Protein AF-0000000084946015 (afdb_homodimer)

pLDDT: mean 95.19, std 4.12, range [75.81, 98.62]

InterPro domains:
  IPR000835 MarR-type HTH domain [PF12802] (31-84)
  IPR000835 MarR-type HTH domain [PS50995] (5-136)
  IPR000835 MarR-type HTH domain [SM00347] (25-124)
  IPR036388 Winged helix-like DNA-binding domain superfamily [G3DSA:1.10.10.10] (6-141)
  IPR036390 Winged helix DNA-binding domain superfamily [SSF46785] (9-139)

Secondary structure (DSSP, 8-state):
------HHHHHHHHHHHHHHHHHHHHHHHTT--HHHHHHHHHHHHH-TTEEHHHHHHHH---HHHHHHHHHHHHHTTSEEEEE-STTPEEEEE-HHHHHHIIIIIHHHHHHHHHHHHTS-HHHHHHHHHHHHHHHHHHHHHHHT-/------HHHHHHHHHHHHHHHHHHHHHHHTT--HHHHHHHHHHHHH-TTEEHHHHHHHH---HHHHHHHHHHHHHTTSEEEEE-STTPEEEEE-HHHHHHIIIIIHHHHHHHHHHHHTS-HHHHHHHHHHHHHHHHHHHHHHHT-

Solvent-accessible surface area (backbone atoms only — not comparable to full-atom values): 15704 Å² total; per-residue (Å²): 132,90,56,81,74,40,68,66,57,52,51,47,50,46,52,53,37,50,47,51,44,51,53,48,51,52,26,52,76,63,74,37,52,67,63,49,46,50,51,53,50,40,39,50,60,75,30,76,55,40,33,66,67,57,41,27,69,66,59,56,47,54,65,66,58,50,51,53,38,48,50,50,36,33,75,70,50,28,32,44,77,39,86,47,72,84,91,41,51,18,38,32,66,31,75,59,24,46,52,46,39,59,70,60,43,46,57,55,54,53,50,50,36,50,47,59,71,73,46,52,73,67,54,53,52,48,47,50,49,46,52,48,50,50,48,54,46,39,51,53,52,60,76,69,105,132,91,55,81,72,40,67,66,58,52,51,48,49,47,51,52,36,50,48,51,44,50,54,49,49,51,26,53,74,61,74,36,52,66,62,48,46,51,51,52,50,40,38,49,60,74,29,77,56,41,32,65,68,56,43,28,69,66,61,55,49,55,64,66,58,49,51,53,37,49,50,50,37,33,76,70,50,28,33,44,78,40,84,46,74,83,90,42,52,18,38,32,65,31,75,58,23,46,52,47,40,59,69,59,44,45,58,55,54,53,50,50,35,48,48,60,69,73,47,52,73,67,53,54,52,48,48,48,50,48,53,48,49,50,49,54,46,40,51,53,50,60,77,71,104

Nearest PDB structures (foldseek):
  3cjn-assembly1_A-2  TM=7.022E-01  e=8.824E-07  Ruegeria pomeroyi DSS-3
  3eco-assembly1_A  TM=6.683E-01  e=1.582E-06  Staphylococcus aureus subsp. aureus Mu50
  5x7z-assembly1_A-2  TM=6.362E-01  e=6.379E-07  Mycobacterium tuberculosis H37Rv
  3fm5-assembly3_B  TM=6.593E-01  e=1.483E-06  Rhodococcus jostii RHA1
  3fm5-assembly3_D  TM=6.619E-01  e=4.927E-05  Rhodococcus jostii RHA1

Radius of gyration: 20.59 Å; Cα contacts (8 Å, |Δi|>4): 324; chains: 2; bounding box: 43×49×63 Å

Sequence (290 aa):
MKFEKHPVLQEFDRLNNAIDELYHDICLMQGLSDSAYAILQAILVLGNGCTQTEIYKYTLLNKQTVNSSAKKLNQDGVIEFQAGVGRELKIYLTAKGEALVREKILPIEQVENKVFEEMTEKEHQEILRLVEKYLTSFRSKIENLMKFEKHPVLQEFDRLNNAIDELYHDICLMQGLSDSAYAILQAILVLGNGCTQTEIYKYTLLNKQTVNSSAKKLNQDGVIEFQAGVGRELKIYLTAKGEALVREKILPIEQVENKVFEEMTEKEHQEILRLVEKYLTSFRSKIENL

Organism: NCBI:txid445974

Foldseek 3Di:
DDDDDDPVVVVVVVVVVVVVVVLCVLCVVLVHGSLLLLQLVQCVVVHFFDFLVSSCVVSVDDSVSSVVSLVVCVVVQQWDWDDDPDNTITIGGDPNNVVSCVPRPVVVVVVVVVVVVPDDPVRVVVVCVVVVVVVVVVVVVVVVD/DDDDDDPVVVVVVVVVVVVVVVLCVLCVVLVHHSLLLLQLVQCVVVHFFDFLVSSCVVSVDDSVSSVVSLVVCVVVQQWDWDDDPDNTITIGGDPNNVVSCVVRPVVVVVVVVVVVVPDDPVRVVVVVVVVVVVVVVVVVVVVVD

Structure (mmCIF, N/CA/C/O backbone):
data_AF-0000000084946015-model_v1
#
loop_
_entity.id
_entity.type
_entity.pdbx_description
1 polymer 'Transcriptional regulator, MarR family'
#
loop_
_atom_site.group_PDB
_atom_site.id
_atom_site.type_symbol
_atom_site.label_atom_id
_atom_site.label_alt_id
_atom_site.label_comp_id
_atom_site.label_asym_id
_atom_site.label_entity_id
_atom_site.label_seq_id
_atom_site.pdbx_PDB_ins_code
_atom_site.Cartn_x
_atom_site.Cartn_y
_atom_site.Cartn_z
_atom_site.occupancy
_atom_site.B_iso_or_equiv
_atom_site.auth_seq_id
_atom_site.auth_comp_id
_atom_site.auth_asym_id
_atom_site.auth_atom_id
_atom_site.pdbx_PDB_model_num
ATOM 1 N N . MET A 1 1 ? 1.47 -20 -16.297 1 76.19 1 MET A N 1
ATOM 2 C CA . MET A 1 1 ? 0.708 -20.203 -15.07 1 76.19 1 MET A CA 1
ATOM 3 C C . MET A 1 1 ? -0.53 -19.312 -15.039 1 76.19 1 MET A C 1
ATOM 5 O O . MET A 1 1 ? -0.51 -18.203 -15.555 1 76.19 1 MET A O 1
ATOM 9 N N . LYS A 1 2 ? -1.644 -19.875 -14.82 1 81.06 2 LYS A N 1
ATOM 10 C CA . LYS A 1 2 ? -2.902 -19.125 -14.805 1 81.06 2 LYS A CA 1
ATOM 11 C C . LYS A 1 2 ? -3.25 -18.656 -13.391 1 81.06 2 LYS A C 1
ATOM 13 O O . LYS A 1 2 ? -3.15 -19.438 -12.438 1 81.06 2 LYS A O 1
ATOM 18 N N . PHE A 1 3 ? -3.424 -17.406 -13.148 1 92.88 3 PHE A N 1
ATOM 19 C CA . PHE A 1 3 ? -3.836 -16.844 -11.867 1 92.88 3 PHE A CA 1
ATOM 20 C C . PHE A 1 3 ? -4.852 -15.727 -12.07 1 92.88 3 PHE A C 1
ATOM 22 O O . PHE A 1 3 ? -4.672 -14.867 -12.938 1 92.88 3 PHE A O 1
ATOM 29 N N . GLU A 1 4 ? -5.973 -15.945 -11.367 1 93.12 4 GLU A N 1
ATOM 30 C CA . GLU A 1 4 ? -6.98 -14.891 -11.383 1 93.12 4 GLU A CA 1
ATOM 31 C C . GLU A 1 4 ? -7.086 -14.211 -10.016 1 93.12 4 GLU A C 1
ATOM 33 O O . GLU A 1 4 ? -7.449 -14.852 -9.031 1 93.12 4 GLU A O 1
ATOM 38 N N . LYS A 1 5 ? -6.805 -13.047 -9.945 1 95.19 5 LYS A N 1
ATOM 39 C CA . LYS A 1 5 ? -6.898 -12.273 -8.711 1 95.19 5 LYS A CA 1
ATOM 40 C C . LYS A 1 5 ? -8.352 -11.969 -8.367 1 95.19 5 LYS A C 1
ATOM 42 O O . LYS A 1 5 ? -9.156 -11.641 -9.242 1 95.19 5 LYS A O 1
ATOM 47 N N . HIS A 1 6 ? -8.656 -12.156 -7.113 1 96.81 6 HIS A N 1
ATOM 48 C CA . HIS A 1 6 ? -10 -11.797 -6.668 1 96.81 6 HIS A CA 1
ATOM 49 C C . HIS A 1 6 ? -10.352 -10.375 -7.078 1 96.81 6 HIS A C 1
ATOM 51 O O . HIS A 1 6 ? -9.594 -9.438 -6.809 1 96.81 6 HIS A O 1
ATOM 57 N N . PRO A 1 7 ? -11.484 -10.188 -7.734 1 95.81 7 PRO A N 1
ATOM 58 C CA . PRO A 1 7 ? -11.805 -8.875 -8.297 1 95.81 7 PRO A CA 1
ATOM 59 C C . PRO A 1 7 ? -11.867 -7.777 -7.238 1 95.81 7 PRO A C 1
ATOM 61 O O . PRO A 1 7 ? -11.461 -6.641 -7.496 1 95.81 7 PRO A O 1
ATOM 64 N N . VAL A 1 8 ? -12.398 -8.078 -6.082 1 97.62 8 VAL A N 1
ATOM 65 C CA . VAL A 1 8 ? -12.492 -7.094 -5.008 1 97.62 8 VAL A CA 1
ATOM 66 C C . VAL A 1 8 ? -11.094 -6.75 -4.5 1 97.62 8 VAL A C 1
ATOM 68 O O . VAL A 1 8 ? -10.789 -5.586 -4.242 1 97.62 8 VAL A O 1
ATOM 71 N N . LEU A 1 9 ? -10.266 -7.766 -4.387 1 97.12 9 LEU A N 1
ATOM 72 C CA . LEU A 1 9 ? -8.875 -7.551 -3.986 1 97.12 9 LEU A CA 1
ATOM 73 C C . LEU A 1 9 ? -8.148 -6.688 -5.008 1 97.12 9 LEU A C 1
ATOM 75 O O . LEU A 1 9 ? -7.367 -5.805 -4.633 1 97.12 9 LEU A O 1
ATOM 79 N N . GLN A 1 10 ? -8.367 -6.906 -6.273 1 94.81 10 GLN A N 1
ATOM 80 C CA . GLN A 1 10 ? -7.746 -6.125 -7.332 1 94.81 10 GLN A CA 1
ATOM 81 C C . GLN A 1 10 ? -8.109 -4.648 -7.211 1 94.81 10 GLN A C 1
ATOM 83 O O . GLN A 1 10 ? -7.242 -3.777 -7.332 1 94.81 10 GLN A O 1
ATOM 88 N N . GLU A 1 11 ? -9.391 -4.398 -6.984 1 95.31 11 GLU A N 1
ATOM 89 C CA . GLU A 1 11 ? -9.844 -3.021 -6.844 1 95.31 11 GLU A CA 1
ATOM 90 C C . GLU A 1 11 ? -9.328 -2.398 -5.547 1 95.31 11 GLU A C 1
ATOM 92 O O . GLU A 1 11 ? -8.945 -1.229 -5.527 1 95.31 11 GLU A O 1
ATOM 97 N N . PHE A 1 12 ? -9.336 -3.211 -4.5 1 97.31 12 PHE A N 1
ATOM 98 C CA . PHE A 1 12 ? -8.82 -2.748 -3.219 1 97.31 12 PHE A CA 1
ATOM 99 C C . PHE A 1 12 ? -7.352 -2.35 -3.342 1 97.31 12 PHE A C 1
ATOM 101 O O . PHE A 1 12 ? -6.941 -1.302 -2.838 1 97.31 12 PHE A O 1
ATOM 108 N N . ASP A 1 13 ? -6.566 -3.152 -4.055 1 94.19 13 ASP A N 1
ATOM 109 C CA . ASP A 1 13 ? -5.16 -2.859 -4.316 1 94.19 13 ASP A CA 1
ATOM 110 C C . ASP A 1 13 ? -5.012 -1.575 -5.129 1 94.19 13 ASP A C 1
ATOM 112 O O . ASP A 1 13 ? -4.145 -0.748 -4.836 1 94.19 13 ASP A O 1
ATOM 116 N N . ARG A 1 14 ? -5.809 -1.489 -6.16 1 91.62 14 ARG A N 1
ATOM 117 C CA . ARG A 1 14 ? -5.766 -0.296 -7 1 91.62 14 ARG A CA 1
ATOM 118 C C . ARG A 1 14 ? -6.023 0.962 -6.176 1 91.62 14 ARG A C 1
ATOM 120 O O . ARG A 1 14 ? -5.324 1.966 -6.332 1 91.62 14 ARG A O 1
ATOM 127 N N . LEU A 1 15 ? -7.027 0.949 -5.312 1 95.19 15 LEU A N 1
ATOM 128 C CA . LEU A 1 15 ? -7.375 2.088 -4.473 1 95.19 15 LEU A CA 1
ATOM 129 C C . LEU A 1 15 ? -6.242 2.418 -3.508 1 95.19 15 LEU A C 1
ATOM 131 O O . LEU A 1 15 ? -5.895 3.588 -3.328 1 95.19 15 LEU A O 1
ATOM 135 N N . ASN A 1 16 ? -5.68 1.384 -2.881 1 94.5 16 ASN A N 1
ATOM 136 C CA . ASN A 1 16 ? -4.574 1.6 -1.953 1 94.5 16 ASN A CA 1
ATOM 137 C C . ASN A 1 16 ? -3.35 2.174 -2.662 1 9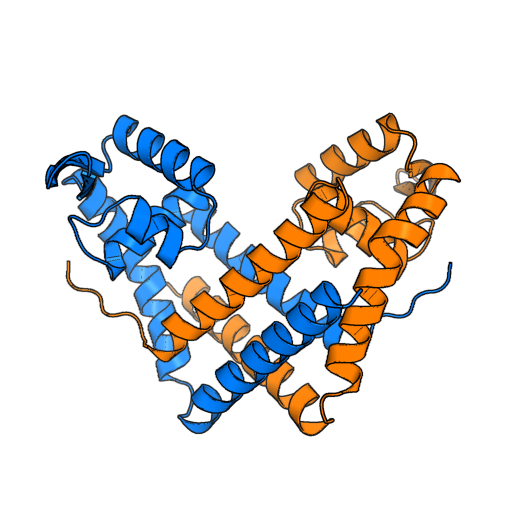4.5 16 ASN A C 1
ATOM 139 O O . ASN A 1 16 ? -2.676 3.059 -2.129 1 94.5 16 ASN A O 1
ATOM 143 N N . ASN A 1 17 ? -3.047 1.689 -3.863 1 91.5 17 ASN A N 1
ATOM 144 C CA . ASN A 1 17 ? -1.95 2.23 -4.66 1 91.5 17 ASN A CA 1
ATOM 145 C C . ASN A 1 17 ? -2.203 3.684 -5.051 1 91.5 17 ASN A C 1
ATOM 147 O O . ASN A 1 17 ? -1.278 4.496 -5.066 1 91.5 17 ASN A O 1
ATOM 151 N N . ALA A 1 18 ? -3.447 3.971 -5.371 1 92.81 18 ALA A N 1
ATOM 152 C CA . ALA A 1 18 ? -3.814 5.344 -5.711 1 92.81 18 ALA A CA 1
ATOM 153 C C . ALA A 1 18 ? -3.645 6.27 -4.512 1 92.81 18 ALA A C 1
ATOM 155 O O . ALA A 1 18 ? -3.232 7.422 -4.66 1 92.81 18 ALA A O 1
ATOM 156 N N . ILE A 1 19 ? -3.955 5.812 -3.348 1 95.12 19 ILE A N 1
ATOM 157 C CA . ILE A 1 19 ? -3.754 6.574 -2.121 1 95.12 19 ILE A CA 1
ATOM 158 C C . ILE A 1 19 ? -2.264 6.836 -1.915 1 95.12 19 ILE A C 1
ATOM 160 O O . ILE A 1 19 ? -1.861 7.965 -1.626 1 95.12 19 ILE A O 1
ATOM 164 N N . ASP A 1 20 ? -1.479 5.82 -2.117 1 92.06 20 ASP A N 1
ATOM 165 C CA . ASP A 1 20 ? -0.032 5.961 -1.988 1 92.06 20 ASP A CA 1
ATOM 166 C C . ASP A 1 20 ? 0.512 6.98 -2.984 1 92.06 20 ASP A C 1
ATOM 168 O O . ASP A 1 20 ? 1.361 7.805 -2.639 1 92.06 20 ASP A O 1
ATOM 172 N N . GLU A 1 21 ? 0.055 6.875 -4.16 1 90.81 21 GLU A N 1
ATOM 173 C CA . GLU A 1 21 ? 0.476 7.812 -5.199 1 90.81 21 GLU A CA 1
ATOM 174 C C . GLU A 1 21 ? 0.065 9.242 -4.855 1 90.81 21 GLU A C 1
ATOM 176 O O . GLU A 1 21 ? 0.817 10.188 -5.102 1 90.81 21 GLU A O 1
ATOM 181 N N . LEU A 1 22 ? -1.14 9.398 -4.355 1 94.19 22 LEU A N 1
ATOM 182 C CA . LEU A 1 22 ? -1.608 10.719 -3.943 1 94.19 22 LEU A CA 1
ATOM 183 C C . LEU A 1 22 ? -0.692 11.312 -2.879 1 94.19 22 LEU A C 1
ATOM 185 O O . LEU A 1 22 ? -0.298 12.477 -2.971 1 94.19 22 LEU A O 1
ATOM 189 N N . TYR A 1 23 ? -0.342 10.484 -1.9 1 93.94 23 TYR A N 1
ATOM 190 C CA . TYR A 1 23 ? 0.566 10.945 -0.857 1 93.94 23 TYR A CA 1
ATOM 191 C C . TYR A 1 23 ? 1.93 11.297 -1.439 1 93.94 23 TYR A C 1
ATOM 193 O O . TYR A 1 23 ? 2.531 12.305 -1.06 1 93.94 23 TYR A O 1
ATOM 201 N N . HIS A 1 24 ? 2.395 10.555 -2.324 1 93.19 24 HIS A N 1
ATOM 202 C CA . HIS A 1 24 ? 3.672 10.828 -2.977 1 93.19 24 HIS A CA 1
ATOM 203 C C . HIS A 1 24 ? 3.637 12.156 -3.723 1 93.19 24 HIS A C 1
ATOM 205 O O . HIS A 1 24 ? 4.566 12.961 -3.611 1 93.19 24 HIS A O 1
ATOM 211 N N . ASP A 1 25 ? 2.586 12.328 -4.457 1 93.75 25 ASP A N 1
ATOM 212 C CA . ASP A 1 25 ? 2.412 13.578 -5.199 1 93.75 25 ASP A CA 1
ATOM 213 C C . ASP A 1 25 ? 2.381 14.773 -4.262 1 93.75 25 ASP A C 1
ATOM 215 O O . ASP A 1 25 ? 2.949 15.828 -4.566 1 93.75 25 ASP A O 1
ATOM 219 N N . ILE A 1 26 ? 1.693 14.625 -3.168 1 95.56 26 ILE A N 1
ATOM 220 C CA . ILE A 1 26 ? 1.62 15.688 -2.168 1 95.56 26 ILE A CA 1
ATOM 221 C C . ILE A 1 26 ? 3.021 16.016 -1.656 1 95.56 26 ILE A C 1
ATOM 223 O O . ILE A 1 26 ? 3.402 17.188 -1.57 1 95.56 26 ILE A O 1
ATOM 227 N N . CYS A 1 27 ? 3.791 14.984 -1.358 1 96.19 27 CYS A N 1
ATOM 228 C CA . CYS A 1 27 ? 5.156 15.172 -0.879 1 96.19 27 CYS A CA 1
ATOM 229 C C . CYS A 1 27 ? 5.996 15.914 -1.914 1 96.19 27 CYS A C 1
ATOM 231 O O . CYS A 1 27 ? 6.695 16.875 -1.583 1 96.19 27 CYS A O 1
ATOM 233 N N . LEU A 1 28 ? 5.871 15.523 -3.148 1 93.31 28 LEU A N 1
ATOM 234 C CA . LEU A 1 28 ? 6.621 16.141 -4.234 1 93.31 28 LEU A CA 1
ATOM 235 C C . LEU A 1 28 ? 6.238 17.609 -4.391 1 93.31 28 LEU A C 1
ATOM 237 O O . LEU A 1 28 ? 7.109 18.469 -4.555 1 93.31 28 LEU A O 1
ATOM 241 N N . MET A 1 29 ? 4.996 17.844 -4.352 1 92.81 29 MET A N 1
ATOM 242 C CA . MET A 1 29 ? 4.496 19.219 -4.48 1 92.81 29 MET A CA 1
ATOM 243 C C . MET A 1 29 ? 5.031 20.094 -3.355 1 92.81 29 MET A C 1
ATOM 245 O O . MET A 1 29 ? 5.207 21.297 -3.537 1 92.81 29 MET A O 1
ATOM 249 N N . GLN A 1 30 ? 5.285 19.469 -2.23 1 93.44 30 GLN A N 1
ATOM 250 C CA . GLN A 1 30 ? 5.77 20.203 -1.072 1 93.44 30 GLN A CA 1
ATOM 251 C C . GLN A 1 30 ? 7.293 20.266 -1.056 1 93.44 30 GLN A C 1
ATOM 253 O O . GLN A 1 30 ? 7.887 20.875 -0.164 1 93.44 30 GLN A O 1
ATOM 258 N N . GLY A 1 31 ? 7.949 19.562 -1.991 1 94.5 31 GLY A N 1
ATOM 259 C CA . GLY A 1 31 ? 9.406 19.562 -2.055 1 94.5 31 GLY A CA 1
ATOM 260 C C . GLY A 1 31 ? 10.047 18.672 -1 1 94.5 31 GLY A C 1
ATOM 261 O O . GLY A 1 31 ? 11.148 18.953 -0.534 1 94.5 31 GLY A O 1
ATOM 262 N N . LEU A 1 32 ? 9.336 17.688 -0.522 1 96.62 32 LEU A N 1
ATOM 263 C CA . LEU A 1 32 ? 9.805 16.781 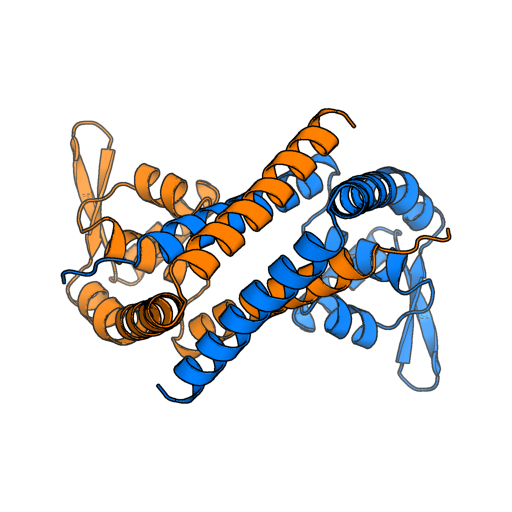0.523 1 96.62 32 LEU A CA 1
ATOM 264 C C . LEU A 1 32 ? 9.852 15.344 0.016 1 96.62 32 LEU A C 1
ATOM 266 O O . LEU A 1 32 ? 9.008 14.938 -0.788 1 96.62 32 LEU A O 1
ATOM 270 N N . SER A 1 33 ? 10.828 14.617 0.449 1 95.5 33 SER A N 1
ATOM 271 C CA . SER A 1 33 ? 10.758 13.172 0.265 1 95.5 33 SER A CA 1
ATOM 272 C C . SER A 1 33 ? 9.648 12.555 1.113 1 95.5 33 SER A C 1
ATOM 274 O O . SER A 1 33 ? 9.195 13.156 2.086 1 95.5 33 SER A O 1
ATOM 276 N N . ASP A 1 34 ? 9.273 11.32 0.792 1 94.31 34 ASP A N 1
ATOM 277 C CA . ASP A 1 34 ? 8.242 10.617 1.55 1 94.31 34 ASP A CA 1
ATOM 278 C C . ASP A 1 34 ? 8.656 10.438 3.008 1 94.31 34 ASP A C 1
ATOM 280 O O . ASP A 1 34 ? 7.844 10.609 3.918 1 94.31 34 ASP A O 1
ATOM 284 N N . SER A 1 35 ? 9.945 10.094 3.24 1 95.44 35 SER A N 1
ATOM 285 C CA . SER A 1 35 ? 10.43 9.859 4.594 1 95.44 35 SER A CA 1
ATOM 286 C C . SER A 1 35 ? 10.484 11.156 5.398 1 95.44 35 SER A C 1
ATOM 288 O O . SER A 1 35 ? 10.148 11.172 6.582 1 95.44 35 SER A O 1
ATOM 290 N N . ALA A 1 36 ? 10.945 12.219 4.734 1 97.06 36 ALA A N 1
ATOM 291 C CA . ALA A 1 36 ? 10.969 13.516 5.414 1 97.06 36 ALA A CA 1
ATOM 292 C C . ALA A 1 36 ? 9.562 13.945 5.824 1 97.06 36 ALA A C 1
ATOM 294 O O . ALA A 1 36 ? 9.352 14.414 6.949 1 97.06 36 ALA A O 1
ATOM 295 N N . TYR A 1 37 ? 8.633 13.805 4.922 1 97.31 37 TYR A N 1
ATOM 296 C CA . TYR A 1 37 ? 7.242 14.133 5.227 1 97.31 37 TYR A CA 1
ATOM 297 C C . TYR A 1 37 ? 6.734 13.312 6.406 1 97.31 37 TYR A C 1
ATOM 299 O O . TYR A 1 37 ? 6.113 13.852 7.324 1 97.31 37 TYR A O 1
ATOM 307 N N . ALA A 1 38 ? 6.957 12.047 6.395 1 95.88 38 ALA A N 1
ATOM 308 C CA . ALA A 1 38 ? 6.488 11.141 7.445 1 95.88 38 ALA A CA 1
ATOM 309 C C . ALA A 1 38 ? 7.039 11.555 8.805 1 95.88 38 ALA A C 1
ATOM 311 O O . ALA A 1 38 ? 6.316 11.547 9.805 1 95.88 38 ALA A O 1
ATOM 312 N N . ILE A 1 39 ? 8.297 11.938 8.836 1 97.25 39 ILE A N 1
ATOM 313 C CA . ILE A 1 39 ? 8.945 12.32 10.094 1 97.25 39 ILE A CA 1
ATOM 314 C C . ILE A 1 39 ? 8.352 13.633 10.594 1 97.25 39 ILE A C 1
ATOM 316 O O . ILE A 1 39 ? 8.016 13.758 11.773 1 97.25 39 ILE A O 1
ATOM 320 N N . LEU A 1 40 ? 8.203 14.562 9.703 1 97.62 40 LEU A N 1
ATOM 321 C CA . LEU A 1 40 ? 7.664 15.859 10.094 1 97.62 40 LEU A CA 1
ATOM 322 C C . LEU A 1 40 ? 6.211 15.734 10.531 1 97.62 40 LEU A C 1
ATOM 324 O O . LEU A 1 40 ? 5.781 16.406 11.469 1 97.62 40 LEU A O 1
ATOM 328 N N . GLN A 1 41 ? 5.5 14.93 9.844 1 96.56 41 GLN A N 1
ATOM 329 C CA . GLN A 1 41 ? 4.133 14.641 10.266 1 96.56 41 GLN A CA 1
ATOM 330 C C . GLN A 1 41 ? 4.098 14.023 11.656 1 96.56 41 GLN A C 1
ATOM 332 O O . GLN A 1 41 ? 3.254 14.383 12.477 1 96.56 41 GLN A O 1
ATOM 337 N N . ALA A 1 42 ? 4.965 13.07 11.906 1 96.38 42 ALA A N 1
ATOM 338 C CA . ALA A 1 42 ? 5.047 12.43 13.211 1 96.38 42 ALA A CA 1
ATOM 339 C C . ALA A 1 42 ? 5.344 13.453 14.305 1 96.38 42 ALA A C 1
ATOM 341 O O . ALA A 1 42 ? 4.723 13.438 15.367 1 96.38 42 ALA A O 1
ATOM 342 N N . ILE A 1 43 ? 6.262 14.328 14.039 1 97.25 43 ILE A N 1
ATOM 343 C CA . ILE A 1 43 ? 6.617 15.352 15.016 1 97.25 43 ILE A CA 1
ATOM 344 C C . ILE A 1 43 ? 5.414 16.266 15.273 1 97.25 43 ILE A C 1
ATOM 346 O O . ILE A 1 43 ? 5.156 16.641 16.422 1 97.25 43 ILE A O 1
ATOM 350 N N . LEU A 1 44 ? 4.711 16.562 14.211 1 96.75 44 LEU A N 1
ATOM 351 C CA . LEU A 1 44 ? 3.518 17.391 14.336 1 96.75 44 LEU A CA 1
ATOM 352 C C . LEU A 1 44 ? 2.498 16.75 15.266 1 96.75 44 LEU A C 1
ATOM 354 O O . LEU A 1 44 ? 1.893 17.422 16.109 1 96.75 44 LEU A O 1
ATOM 358 N N . VAL A 1 45 ? 2.342 15.484 15.172 1 95.81 45 VAL A N 1
ATOM 359 C CA . VAL A 1 45 ? 1.301 14.766 15.898 1 95.81 45 VAL A CA 1
ATOM 360 C C . VAL A 1 45 ? 1.79 14.43 17.312 1 95.81 45 VAL A C 1
ATOM 362 O O . VAL A 1 45 ? 1.06 14.609 18.281 1 95.81 45 VAL A O 1
ATOM 365 N N . LEU A 1 46 ? 3.002 13.961 17.438 1 95.31 46 LEU A N 1
ATOM 366 C CA . LEU A 1 46 ? 3.553 13.5 18.703 1 95.31 46 LEU A CA 1
ATOM 367 C C . LEU A 1 46 ? 3.994 14.68 19.562 1 95.31 46 LEU A C 1
ATOM 369 O O . LEU A 1 46 ? 4.035 14.578 20.797 1 95.31 46 LEU A O 1
ATOM 373 N N . GLY A 1 47 ? 4.41 15.719 18.859 1 95.31 47 GLY A N 1
ATOM 374 C CA . GLY A 1 47 ? 4.898 16.891 19.562 1 95.31 47 GLY A CA 1
ATOM 375 C C . GLY A 1 47 ? 6.414 16.984 19.594 1 95.31 47 GLY A C 1
ATOM 376 O O . GLY A 1 47 ? 7.102 15.977 19.438 1 95.31 47 GLY A O 1
ATOM 377 N N . ASN A 1 48 ? 6.895 18.219 19.797 1 94.81 48 ASN A N 1
ATOM 378 C CA . ASN A 1 48 ? 8.32 18.422 20.016 1 94.81 48 ASN A CA 1
ATOM 379 C C . ASN A 1 48 ? 8.852 17.578 21.156 1 94.81 48 ASN A C 1
ATOM 381 O O . ASN A 1 48 ? 8.164 17.406 22.172 1 94.81 48 ASN A O 1
ATOM 385 N N . GLY A 1 49 ? 10.086 17.094 20.906 1 95.25 49 GLY A N 1
ATOM 386 C CA . GLY A 1 49 ? 10.711 16.312 21.969 1 95.25 49 GLY A CA 1
ATOM 387 C C . GLY A 1 49 ? 10.484 14.82 21.828 1 95.25 49 GLY A C 1
ATOM 388 O O . GLY A 1 49 ? 10.906 14.047 22.688 1 95.25 49 GLY A O 1
ATOM 389 N N . CYS A 1 50 ? 9.805 14.453 20.812 1 95.81 50 CYS A N 1
ATOM 390 C CA . CYS A 1 50 ? 9.656 13.016 20.578 1 95.81 50 CYS A CA 1
ATOM 391 C C . CYS A 1 50 ? 10.992 12.383 20.203 1 95.81 50 CYS A C 1
ATOM 393 O O . CYS A 1 50 ? 11.93 13.086 19.812 1 95.81 50 CYS A O 1
ATOM 395 N N . THR A 1 51 ? 11.07 11.086 20.328 1 95.75 51 THR A N 1
ATOM 396 C CA . THR A 1 51 ? 12.297 10.352 20.031 1 95.75 51 THR A CA 1
ATOM 397 C C . THR A 1 51 ? 12.203 9.641 18.688 1 95.75 51 THR A C 1
ATOM 399 O O . THR A 1 51 ? 11.109 9.492 18.141 1 95.75 51 THR A O 1
ATOM 402 N N . GLN A 1 52 ? 13.352 9.297 18.219 1 94.94 52 GLN A N 1
ATOM 403 C CA . GLN A 1 52 ? 13.359 8.516 16.984 1 94.94 52 GLN A CA 1
ATOM 404 C C . GLN A 1 52 ? 12.578 7.215 17.156 1 94.94 52 GLN A C 1
ATOM 406 O O . GLN A 1 52 ? 11.93 6.746 16.219 1 94.94 52 GLN A O 1
ATOM 411 N N . THR A 1 53 ? 12.641 6.645 18.359 1 94.5 53 THR A N 1
ATOM 412 C CA . THR A 1 53 ? 11.891 5.426 18.656 1 94.5 53 THR A CA 1
ATOM 413 C C . THR A 1 53 ? 10.391 5.668 18.531 1 94.5 53 THR A C 1
ATOM 415 O O . THR A 1 53 ? 9.672 4.871 17.938 1 94.5 53 THR A O 1
ATOM 418 N N . GLU A 1 54 ? 9.922 6.754 19.078 1 95.69 54 GLU A N 1
ATOM 419 C CA . GLU A 1 54 ? 8.508 7.105 18.984 1 95.69 54 GLU A CA 1
ATOM 420 C C . GLU A 1 54 ? 8.094 7.355 17.531 1 95.69 54 GLU A C 1
ATOM 422 O O . GLU A 1 54 ? 6.992 6.984 17.125 1 95.69 54 GLU A O 1
ATOM 427 N N . ILE A 1 55 ? 8.992 7.949 16.766 1 95.94 55 ILE A N 1
ATOM 428 C CA . ILE A 1 55 ? 8.711 8.25 15.367 1 95.94 55 ILE A CA 1
ATOM 429 C C . ILE A 1 55 ? 8.602 6.953 14.57 1 95.94 55 ILE A C 1
ATOM 431 O O . ILE A 1 55 ? 7.656 6.773 13.789 1 95.94 55 ILE A O 1
ATOM 435 N N . TYR A 1 56 ? 9.625 6.027 14.766 1 94.31 56 TYR A N 1
ATOM 436 C CA . TYR A 1 56 ? 9.562 4.777 14.016 1 94.31 56 TYR A CA 1
ATOM 437 C C . TYR A 1 56 ? 8.32 3.975 14.398 1 94.31 56 TYR A C 1
ATOM 439 O O . TYR A 1 56 ? 7.68 3.371 13.539 1 94.31 56 TYR A O 1
ATOM 447 N N . LYS A 1 57 ? 7.828 3.967 15.672 1 94.12 57 LYS A N 1
ATOM 448 C CA . LYS A 1 57 ? 6.625 3.266 16.125 1 94.12 57 LYS A CA 1
ATOM 449 C C . LYS A 1 57 ? 5.371 3.885 15.516 1 94.12 57 LYS A C 1
ATOM 451 O O . LYS A 1 57 ? 4.418 3.174 15.188 1 94.12 57 LYS A O 1
ATOM 456 N N . TYR A 1 58 ? 5.398 5.172 15.398 1 93.69 58 TYR A N 1
ATOM 457 C CA . TYR A 1 58 ? 4.246 5.891 14.859 1 93.69 58 TYR A CA 1
ATOM 458 C C . TYR A 1 58 ? 4.125 5.684 13.359 1 93.69 58 TYR A C 1
ATOM 460 O O . TYR A 1 58 ? 3.033 5.422 12.844 1 93.69 58 TYR A O 1
ATOM 468 N N . THR A 1 59 ? 5.203 5.832 12.57 1 92.38 59 THR A N 1
ATOM 469 C CA . THR A 1 59 ? 5.191 5.824 11.109 1 92.38 59 THR A CA 1
ATOM 470 C C . THR A 1 59 ? 5.23 4.395 10.578 1 92.38 59 THR A C 1
ATOM 472 O O . THR A 1 59 ? 4.883 4.145 9.422 1 92.38 59 THR A O 1
ATOM 475 N N . LEU A 1 60 ? 5.875 3.463 11.359 1 89.25 60 LEU A N 1
ATOM 476 C CA . LEU A 1 60 ? 6.121 2.07 11.008 1 89.25 60 LEU A CA 1
ATOM 477 C C . LEU A 1 60 ? 7.148 1.968 9.891 1 89.25 60 LEU A C 1
ATOM 479 O O . LEU A 1 60 ? 7.242 0.938 9.219 1 89.25 60 LEU A O 1
ATOM 483 N N . LEU A 1 61 ? 7.871 3.133 9.648 1 90.06 61 LEU A N 1
ATOM 484 C CA . LEU A 1 61 ? 9.07 3.064 8.82 1 90.06 61 LEU A CA 1
ATOM 485 C C . LEU A 1 61 ? 10.18 2.305 9.531 1 90.06 61 LEU A C 1
ATOM 487 O O . LEU A 1 61 ? 10.234 2.287 10.766 1 90.06 61 LEU A O 1
ATOM 491 N N . ASN A 1 62 ? 11.039 1.708 8.812 1 88 62 ASN A N 1
ATOM 492 C CA . ASN A 1 62 ? 12.156 1.037 9.469 1 88 62 ASN A CA 1
ATOM 493 C C . ASN A 1 62 ? 13.117 2.039 10.109 1 88 62 ASN A C 1
ATOM 495 O O . ASN A 1 62 ? 13.18 3.195 9.688 1 88 62 ASN A O 1
ATOM 499 N N . LYS A 1 63 ? 13.82 1.515 11.125 1 92.69 63 LYS A N 1
ATOM 500 C CA . LYS A 1 63 ? 14.672 2.355 11.961 1 92.69 63 LYS A CA 1
ATOM 501 C C . LYS A 1 63 ? 15.742 3.059 11.133 1 92.69 63 LYS A C 1
ATOM 503 O O . LYS A 1 63 ? 16.047 4.227 11.367 1 92.69 63 LYS A O 1
ATOM 508 N N . GLN A 1 64 ? 16.281 2.371 10.164 1 92.88 64 GLN A N 1
ATOM 509 C CA . GLN A 1 64 ? 17.344 2.941 9.336 1 92.88 64 GLN A CA 1
ATOM 510 C C . GLN A 1 64 ? 16.828 4.125 8.523 1 92.88 64 GLN A C 1
ATOM 512 O O . GLN A 1 64 ? 17.516 5.133 8.383 1 92.88 64 GLN A O 1
ATOM 517 N N . THR A 1 65 ? 15.641 3.984 7.953 1 92.12 65 THR A N 1
ATOM 518 C CA . THR A 1 65 ? 15.016 5.051 7.176 1 92.12 65 THR A CA 1
ATOM 519 C C . THR A 1 65 ? 14.742 6.27 8.047 1 92.12 65 THR A C 1
ATOM 521 O O . THR A 1 65 ? 15.031 7.402 7.652 1 92.12 65 THR A O 1
ATOM 524 N N . VAL A 1 66 ? 14.211 6.023 9.266 1 96.19 66 VAL A N 1
ATOM 525 C CA . VAL A 1 66 ? 13.93 7.113 10.188 1 96.19 66 VAL A CA 1
ATOM 526 C C . VAL A 1 66 ? 15.227 7.82 10.57 1 96.19 66 VAL A C 1
ATOM 528 O O . VAL A 1 66 ? 15.312 9.055 10.516 1 96.19 66 VAL A O 1
ATOM 531 N N . ASN A 1 67 ? 16.266 7.066 10.867 1 95.94 67 ASN A N 1
ATOM 532 C CA . ASN A 1 67 ? 17.547 7.633 11.273 1 95.94 67 ASN A CA 1
ATOM 533 C C . ASN A 1 67 ? 18.188 8.453 10.156 1 95.94 67 ASN A C 1
ATOM 535 O O . ASN A 1 67 ? 18.625 9.586 10.383 1 95.94 67 ASN A O 1
ATOM 539 N N . SER A 1 68 ? 18.188 7.879 8.992 1 97.06 68 SER A N 1
ATOM 540 C CA . SER A 1 68 ? 18.828 8.555 7.871 1 97.06 68 SER A CA 1
ATOM 541 C C . SER A 1 68 ? 18.062 9.805 7.469 1 97.06 68 SER A C 1
ATOM 543 O O . SER A 1 68 ? 18.656 10.844 7.188 1 97.06 68 SER A O 1
ATOM 545 N N . SER A 1 69 ? 16.812 9.719 7.441 1 97.31 69 SER A N 1
ATOM 546 C CA . SER A 1 69 ? 16 10.875 7.07 1 97.31 69 SER A CA 1
ATOM 547 C C . SER A 1 69 ? 16.062 11.961 8.141 1 97.31 69 SER A C 1
ATOM 549 O O . SER A 1 69 ? 16.109 13.148 7.816 1 97.31 69 SER A O 1
ATOM 551 N N . ALA A 1 70 ? 16.062 11.547 9.391 1 97.69 70 ALA A N 1
ATOM 552 C CA . ALA A 1 70 ? 16.219 12.516 10.477 1 97.69 70 ALA A CA 1
ATOM 553 C C . ALA A 1 70 ? 17.547 13.234 10.391 1 97.69 70 ALA A C 1
ATOM 555 O O . ALA A 1 70 ? 17.625 14.445 10.602 1 97.69 70 ALA A O 1
ATOM 556 N N . LYS A 1 71 ? 18.547 12.484 10.148 1 97.69 71 LYS A N 1
ATOM 557 C CA . LYS A 1 71 ? 19.875 13.078 10 1 97.69 71 LYS A CA 1
ATOM 558 C C . LYS A 1 71 ? 19.891 14.094 8.867 1 97.69 71 LYS A C 1
ATOM 560 O O . LYS A 1 71 ? 20.469 15.18 9.008 1 97.69 71 LYS A O 1
ATOM 565 N N . LYS A 1 72 ? 19.312 13.781 7.789 1 98.19 72 LYS A N 1
ATOM 566 C CA . LYS A 1 72 ? 19.234 14.695 6.656 1 98.19 72 LYS A CA 1
ATOM 567 C C . LYS A 1 72 ? 18.453 15.961 7.016 1 98.19 72 LYS A C 1
ATOM 569 O O . LYS A 1 72 ? 18.875 17.062 6.676 1 98.19 72 LYS A O 1
ATOM 574 N N . LEU A 1 73 ? 17.328 15.797 7.695 1 98.38 73 LEU A N 1
ATOM 575 C CA . LEU A 1 73 ? 16.531 16.922 8.141 1 98.38 73 LEU A CA 1
ATOM 576 C C . LEU A 1 73 ? 17.312 17.812 9.094 1 98.38 73 LEU A C 1
ATOM 578 O O . LEU A 1 73 ? 17.156 19.031 9.086 1 98.38 73 LEU A O 1
ATOM 582 N N . ASN A 1 74 ? 18.078 17.156 9.898 1 98.5 74 ASN A N 1
ATOM 583 C CA . ASN A 1 74 ? 18.953 17.891 10.797 1 98.5 74 ASN A CA 1
ATOM 584 C C . ASN A 1 74 ? 20 18.688 10.023 1 98.5 74 ASN A C 1
ATOM 586 O O . ASN A 1 74 ? 20.219 19.875 10.289 1 98.5 74 ASN A O 1
ATOM 590 N N . GLN A 1 75 ? 20.656 18.047 9.102 1 98.38 75 GLN A N 1
ATOM 591 C CA . GLN A 1 75 ? 21.656 18.688 8.258 1 98.38 75 GLN A CA 1
ATOM 592 C C . GLN A 1 75 ? 21.047 19.875 7.492 1 98.38 75 GLN A C 1
ATOM 594 O O . GLN A 1 75 ? 21.719 20.891 7.281 1 98.38 75 GLN A O 1
ATOM 599 N N . ASP A 1 76 ? 19.797 19.766 7.137 1 97.81 76 ASP A N 1
ATOM 600 C CA . ASP A 1 76 ? 19.094 20.797 6.383 1 97.81 76 ASP A CA 1
ATOM 601 C C . ASP A 1 76 ? 18.594 21.906 7.309 1 97.81 76 ASP A C 1
ATOM 603 O O . ASP A 1 76 ? 17.984 22.875 6.852 1 97.81 76 ASP A O 1
ATOM 607 N N . GLY A 1 77 ? 18.781 21.797 8.594 1 98.38 77 GLY A N 1
ATOM 608 C CA . GLY A 1 77 ? 18.422 22.812 9.57 1 98.38 77 GLY A CA 1
ATOM 609 C C . GLY A 1 77 ? 16.953 22.812 9.914 1 98.38 77 GLY A C 1
ATOM 610 O O . GLY A 1 77 ? 16.422 23.812 10.391 1 98.38 77 GLY A O 1
ATOM 611 N N . VAL A 1 78 ? 16.234 21.719 9.672 1 98.5 78 VAL A N 1
ATOM 612 C CA . VAL A 1 78 ? 14.797 21.641 9.867 1 98.5 78 VAL A CA 1
ATOM 613 C C . VAL A 1 78 ? 14.5 21.141 11.281 1 98.5 78 VAL A C 1
ATOM 615 O O . VAL A 1 78 ? 13.531 21.578 11.914 1 98.5 78 VAL A O 1
ATOM 618 N N . ILE A 1 79 ? 15.328 20.172 11.727 1 98.62 79 ILE A N 1
ATOM 619 C CA . ILE A 1 79 ? 15.164 19.688 13.086 1 98.62 79 ILE A CA 1
ATOM 620 C C . ILE A 1 79 ? 16.5 19.781 13.836 1 98.62 79 ILE A C 1
ATOM 622 O O . ILE A 1 79 ? 17.547 19.984 13.227 1 98.62 79 ILE A O 1
ATOM 626 N N . GLU A 1 80 ? 16.5 19.672 15.133 1 98.38 80 GLU A N 1
ATOM 627 C CA . GLU A 1 80 ? 17.672 19.578 15.984 1 98.38 80 GLU A CA 1
ATOM 628 C C . GLU A 1 80 ? 17.516 18.453 17.016 1 98.38 80 GLU A C 1
ATOM 630 O O . GLU A 1 80 ? 16.406 18.172 17.453 1 98.38 80 GLU A O 1
ATOM 635 N N . PHE A 1 81 ? 18.609 17.906 17.359 1 96.88 81 PHE A N 1
ATOM 636 C CA . PHE A 1 81 ? 18.656 16.875 18.391 1 96.88 81 PHE A CA 1
ATOM 637 C C . PHE A 1 81 ? 19.047 17.469 19.734 1 96.88 81 PHE A C 1
ATOM 639 O O . PHE A 1 81 ? 19.922 18.344 19.797 1 96.88 81 PHE A O 1
ATOM 646 N N . GLN A 1 82 ? 18.391 17.078 20.703 1 95.62 82 GLN A N 1
ATOM 647 C CA . GLN A 1 82 ? 18.75 17.453 22.062 1 95.62 82 GLN A CA 1
ATOM 648 C C . GLN A 1 82 ? 18.859 16.219 22.953 1 95.62 82 GLN A C 1
ATOM 650 O O . GLN A 1 82 ? 18.094 15.266 22.812 1 95.62 82 GLN A O 1
ATOM 655 N N . ALA A 1 83 ? 19.781 16.297 23.875 1 91.44 83 ALA A N 1
ATOM 656 C CA . ALA A 1 83 ? 19.938 15.188 24.812 1 91.44 83 ALA A CA 1
ATOM 657 C C . ALA A 1 83 ? 18.719 15.039 25.703 1 91.44 83 ALA A C 1
ATOM 659 O O . ALA A 1 83 ? 18.172 16.031 26.203 1 91.44 83 ALA A O 1
ATOM 660 N N . GLY A 1 84 ? 18.156 13.852 25.656 1 84.12 84 GLY A N 1
ATOM 661 C CA . GLY A 1 84 ? 17.094 13.523 26.594 1 84.12 84 GLY A CA 1
ATOM 662 C C . GLY A 1 84 ? 17.594 12.766 27.812 1 84.12 84 GLY A C 1
ATOM 663 O O . GLY A 1 84 ? 18.609 13.133 28.406 1 84.12 84 GLY A O 1
ATOM 664 N N . VAL A 1 85 ? 16.75 11.953 28.297 1 80.56 85 VAL A N 1
ATOM 665 C CA . VAL A 1 85 ? 17.141 11.133 29.438 1 80.56 85 VAL A CA 1
ATOM 666 C C . VAL A 1 85 ? 18 9.961 28.969 1 80.56 85 VAL A C 1
ATOM 668 O O . VAL A 1 85 ? 17.625 9.258 28.016 1 80.56 85 VAL A O 1
ATOM 671 N N . GLY A 1 86 ? 19.203 9.773 29.578 1 78.19 86 GLY A N 1
ATOM 672 C CA . GLY A 1 86 ? 20.094 8.688 29.172 1 78.19 86 GLY A CA 1
ATOM 673 C C . GLY A 1 86 ? 20.688 8.883 27.797 1 78.19 86 GLY A C 1
ATOM 674 O O . GLY A 1 86 ? 21.281 9.93 27.516 1 78.19 86 GLY A O 1
ATOM 675 N N . ARG A 1 87 ? 20.578 7.844 26.969 1 79.31 87 ARG A N 1
ATOM 676 C CA . ARG A 1 87 ? 21.141 7.852 25.609 1 79.31 87 ARG A CA 1
ATOM 677 C C . ARG A 1 87 ? 20.078 8.281 24.594 1 79.31 87 ARG A C 1
ATOM 679 O O . ARG A 1 87 ? 20.344 8.312 23.391 1 79.31 87 ARG A O 1
ATOM 686 N N . GLU A 1 88 ? 18.969 8.641 25.203 1 84.69 88 GLU A N 1
ATOM 687 C CA . GLU A 1 88 ? 17.875 9 24.297 1 84.69 88 GLU A CA 1
ATOM 688 C C . GLU A 1 88 ? 18.078 10.398 23.719 1 84.69 88 GLU A C 1
ATOM 690 O O . GLU A 1 88 ? 18.516 11.305 24.422 1 84.69 88 GLU A O 1
ATOM 695 N N . LEU A 1 89 ? 17.922 10.516 22.453 1 92.25 89 LEU A N 1
ATOM 696 C CA . LEU A 1 89 ? 17.938 11.812 21.797 1 92.25 89 LEU A CA 1
ATOM 697 C C . LEU A 1 89 ? 16.531 12.289 21.484 1 92.25 89 LEU A C 1
ATOM 699 O O . LEU A 1 89 ? 15.703 11.516 20.984 1 92.25 89 LEU A O 1
ATOM 703 N N . LYS A 1 90 ? 16.297 13.5 21.875 1 96.94 90 LYS A N 1
ATOM 704 C CA . LYS A 1 90 ? 15.008 14.133 21.594 1 96.94 90 LYS A CA 1
ATOM 705 C C . LYS A 1 90 ? 15.078 14.984 20.328 1 96.94 90 LYS A C 1
ATOM 707 O O . LYS A 1 90 ? 16.109 15.594 20.047 1 96.94 90 LYS A O 1
ATOM 712 N N . ILE A 1 91 ? 13.969 15 19.625 1 97.75 91 ILE A N 1
ATOM 713 C CA . ILE A 1 91 ? 13.922 15.711 18.344 1 97.75 91 ILE A CA 1
ATOM 714 C C . ILE A 1 91 ? 13.023 16.938 18.469 1 97.75 91 ILE A C 1
ATOM 716 O O . ILE A 1 91 ? 11.891 16.844 18.953 1 97.75 91 ILE A O 1
ATOM 720 N N . TYR A 1 92 ? 13.562 18.078 18.062 1 97.69 92 TYR A N 1
ATOM 721 C CA . TYR A 1 92 ? 12.82 19.344 18.094 1 97.69 92 TYR A CA 1
ATOM 722 C C . TYR A 1 92 ? 12.844 20 16.719 1 97.69 92 TYR A C 1
ATOM 724 O O . TYR A 1 92 ? 13.867 20 16.031 1 97.69 92 TYR A O 1
ATOM 732 N N . LEU A 1 93 ? 11.711 20.562 16.328 1 98.19 93 LEU A N 1
ATOM 733 C CA . LEU A 1 93 ? 11.711 21.438 15.148 1 98.19 93 LEU A CA 1
ATOM 734 C C . LEU A 1 93 ? 12.492 22.719 15.422 1 98.19 93 LEU A C 1
ATOM 736 O O . LEU A 1 93 ? 12.359 23.312 16.484 1 98.19 93 LEU A O 1
ATOM 740 N N . THR A 1 94 ? 13.297 23.125 14.492 1 98.31 94 THR A N 1
ATOM 741 C CA . THR A 1 94 ? 13.844 24.484 14.516 1 98.31 94 THR A CA 1
ATOM 742 C C . THR A 1 94 ? 12.789 25.5 14.07 1 98.31 94 THR A C 1
ATOM 744 O O . THR A 1 94 ? 11.656 25.125 13.75 1 98.31 94 THR A O 1
ATOM 747 N N . ALA A 1 95 ? 13.203 26.766 14.102 1 98.12 95 ALA A N 1
ATOM 748 C CA . ALA A 1 95 ? 12.312 27.797 13.57 1 98.12 95 ALA A CA 1
ATOM 749 C C . ALA A 1 95 ? 11.984 27.531 12.102 1 98.12 95 ALA A C 1
ATOM 751 O O . ALA A 1 95 ? 10.836 27.672 11.68 1 98.12 95 ALA A O 1
ATOM 752 N N . LYS A 1 96 ? 13.008 27.094 11.398 1 98.12 96 LYS A N 1
ATOM 753 C CA . LYS A 1 96 ? 12.844 26.734 10 1 98.12 96 LYS A CA 1
ATOM 754 C C . LYS A 1 96 ? 11.914 25.531 9.852 1 98.12 96 LYS A C 1
ATOM 756 O O . LYS A 1 96 ? 11.055 25.516 8.969 1 98.12 96 LYS A O 1
ATOM 761 N N . GLY A 1 97 ? 12.062 24.547 10.688 1 98 97 GLY A N 1
ATOM 762 C CA . GLY A 1 97 ? 11.219 23.359 10.68 1 98 97 GLY A CA 1
ATOM 763 C C . GLY A 1 97 ? 9.773 23.656 11.023 1 98 97 GLY A C 1
ATOM 764 O O . GLY A 1 97 ? 8.859 23.094 10.406 1 98 97 GLY A O 1
ATOM 765 N N . GLU A 1 98 ? 9.609 24.531 12.008 1 97.69 98 GLU A N 1
ATOM 766 C CA . GLU A 1 98 ? 8.258 24.938 12.391 1 97.69 98 GLU A CA 1
ATOM 767 C C . GLU A 1 98 ? 7.539 25.625 11.234 1 97.69 98 GLU A C 1
ATOM 769 O O . GLU A 1 98 ? 6.363 25.359 10.992 1 97.69 98 GLU A O 1
ATOM 774 N N . ALA A 1 99 ? 8.258 26.531 10.602 1 97.62 99 ALA A N 1
ATOM 775 C CA . ALA A 1 99 ? 7.691 27.219 9.453 1 97.62 99 ALA A CA 1
ATOM 776 C C . ALA A 1 99 ? 7.336 26.234 8.336 1 97.62 99 ALA A C 1
ATOM 778 O O . ALA A 1 99 ? 6.266 26.344 7.73 1 97.62 99 ALA A O 1
ATOM 779 N N . LEU A 1 100 ? 8.195 25.281 8.117 1 97.44 100 LEU A N 1
ATOM 780 C CA . LEU A 1 100 ? 7.984 24.266 7.09 1 97.44 100 LEU A CA 1
ATOM 781 C C . LEU A 1 100 ? 6.742 23.438 7.395 1 97.44 100 LEU A C 1
ATOM 783 O O . LEU A 1 100 ? 5.902 23.219 6.516 1 97.44 100 LEU A O 1
ATOM 787 N N . VAL A 1 101 ? 6.605 22.984 8.578 1 97.56 101 VAL A N 1
ATOM 788 C CA . VAL A 1 101 ? 5.484 22.141 8.992 1 97.56 101 VAL A CA 1
ATOM 789 C C . VAL A 1 101 ? 4.184 22.938 8.906 1 97.56 101 VAL A C 1
ATOM 791 O O . VAL A 1 101 ? 3.176 22.438 8.406 1 97.56 101 VAL A O 1
ATOM 794 N N . ARG A 1 102 ? 4.223 24.172 9.359 1 96.88 102 ARG A N 1
ATOM 795 C CA . ARG A 1 102 ? 3.043 25.031 9.352 1 96.88 102 ARG A CA 1
ATOM 796 C C . ARG A 1 102 ? 2.564 25.297 7.926 1 96.88 102 ARG A C 1
ATOM 798 O O . ARG A 1 102 ? 1.361 25.297 7.66 1 96.88 102 ARG A O 1
ATOM 805 N N . GLU A 1 103 ? 3.502 25.453 7.02 1 96 103 GLU A N 1
ATOM 806 C CA . GLU A 1 103 ? 3.174 25.875 5.664 1 96 103 GLU A CA 1
ATOM 807 C C . GLU A 1 103 ? 2.875 24.672 4.766 1 96 103 GLU A C 1
ATOM 809 O O . GLU A 1 103 ? 1.989 24.734 3.91 1 96 103 GLU A O 1
ATOM 814 N N . LYS A 1 104 ? 3.607 23.594 5.043 1 96 104 LYS A N 1
ATOM 815 C CA . LYS A 1 104 ? 3.6 22.547 4.023 1 96 104 LYS A CA 1
ATOM 816 C C . LYS A 1 104 ? 2.885 21.297 4.523 1 96 104 LYS A C 1
ATOM 818 O O . LYS A 1 104 ? 2.324 20.547 3.73 1 96 104 LYS A O 1
ATOM 823 N N . ILE A 1 105 ? 2.879 21.031 5.812 1 96.69 105 ILE A N 1
ATOM 824 C CA . ILE A 1 105 ? 2.371 19.766 6.332 1 96.69 105 ILE A CA 1
ATOM 825 C C . ILE A 1 105 ? 0.998 19.984 6.965 1 96.69 105 ILE A C 1
ATOM 827 O O . ILE A 1 105 ? 0.038 19.281 6.637 1 96.69 105 ILE A O 1
ATOM 831 N N . LEU A 1 106 ? 0.902 21.016 7.812 1 96.81 106 LEU A N 1
ATOM 832 C CA . LEU A 1 106 ? -0.29 21.266 8.617 1 96.81 106 LEU A CA 1
ATOM 833 C C . LEU A 1 106 ? -1.523 21.391 7.73 1 96.81 106 LEU A C 1
ATOM 835 O O . LEU A 1 106 ? -2.562 20.797 8.008 1 96.81 106 LEU A O 1
ATOM 839 N N . PRO A 1 107 ? -1.443 22.172 6.582 1 96.25 107 PRO A N 1
ATOM 840 C CA . PRO A 1 107 ? -2.641 22.312 5.75 1 96.25 107 PRO A CA 1
ATOM 841 C C . PRO A 1 107 ? -3.131 20.969 5.195 1 96.25 107 PRO A C 1
ATOM 843 O O . PRO A 1 107 ? -4.34 20.75 5.09 1 96.25 107 PRO A O 1
ATOM 846 N N . ILE A 1 108 ? -2.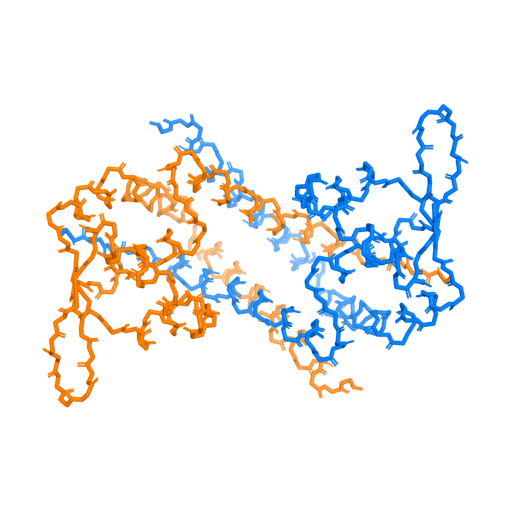219 20.094 4.832 1 96.88 108 ILE A N 1
ATOM 847 C CA . ILE A 1 108 ? -2.574 18.781 4.297 1 96.88 108 ILE A CA 1
ATOM 848 C C . ILE A 1 108 ? -3.252 17.938 5.379 1 96.88 108 ILE A C 1
ATOM 850 O O . ILE A 1 108 ? -4.281 17.312 5.133 1 96.88 108 ILE A O 1
ATOM 854 N N . GLU A 1 109 ? -2.682 17.953 6.594 1 96.44 109 GLU A N 1
ATOM 855 C CA . GLU A 1 109 ? -3.229 17.188 7.711 1 96.44 109 GLU A CA 1
ATOM 856 C C . GLU A 1 109 ? -4.621 17.672 8.086 1 96.44 109 GLU A C 1
ATOM 858 O O . GLU A 1 109 ? -5.5 16.875 8.422 1 96.44 109 GLU A O 1
ATOM 863 N N . GLN A 1 110 ? -4.809 18.969 8.047 1 96.5 110 GLN A N 1
ATOM 864 C CA . GLN A 1 110 ? -6.105 19.547 8.375 1 96.5 110 GLN A CA 1
ATOM 865 C C . GLN A 1 110 ? -7.164 19.141 7.348 1 96.5 110 GLN A C 1
ATOM 867 O O . GLN A 1 110 ? -8.297 18.828 7.711 1 96.5 110 GLN A O 1
ATOM 872 N N . VAL A 1 111 ? -6.723 19.156 6.109 1 96.19 111 VAL A N 1
ATOM 873 C CA . VAL A 1 111 ? -7.633 18.781 5.039 1 96.19 111 VAL A CA 1
ATOM 874 C C . VAL A 1 111 ? -7.988 17.297 5.168 1 96.19 111 VAL A C 1
ATOM 876 O O . VAL A 1 111 ? -9.133 16.906 4.949 1 96.19 111 VAL A O 1
ATOM 879 N N . GLU A 1 112 ? -7.016 16.5 5.465 1 97.31 112 GLU A N 1
ATOM 880 C CA . GLU A 1 112 ? -7.285 15.062 5.605 1 97.31 112 GLU A CA 1
ATOM 881 C C . GLU A 1 112 ? -8.195 14.789 6.797 1 97.31 112 GLU A C 1
ATOM 883 O O . GLU A 1 112 ? -9.055 13.906 6.738 1 97.31 112 GLU A O 1
ATOM 888 N N . ASN A 1 113 ? -8.039 15.539 7.934 1 97.62 113 ASN A N 1
ATOM 889 C CA . ASN A 1 113 ? -8.961 15.445 9.062 1 97.62 113 ASN A CA 1
ATOM 890 C C . ASN A 1 113 ? -10.406 15.688 8.625 1 97.62 113 ASN A C 1
ATOM 892 O O . ASN A 1 113 ? -11.312 14.977 9.062 1 97.62 113 ASN A O 1
ATOM 896 N N . LYS A 1 114 ? -10.586 16.672 7.746 1 97.25 114 LYS A N 1
ATOM 897 C CA . LYS A 1 114 ? -11.922 17.047 7.297 1 97.25 114 LYS A CA 1
ATOM 898 C C . LYS A 1 114 ? -12.594 15.898 6.547 1 97.25 114 LYS A C 1
ATOM 900 O O . LYS A 1 114 ? -13.82 15.734 6.609 1 97.25 114 LYS A O 1
ATOM 905 N N . VAL A 1 115 ? -11.805 15.102 5.832 1 97.62 115 VAL A N 1
ATOM 906 C CA . VAL A 1 115 ? -12.336 13.953 5.102 1 97.62 115 VAL A CA 1
ATOM 907 C C . VAL A 1 115 ? -13.078 13.023 6.062 1 97.62 115 VAL A C 1
ATOM 909 O O . VAL A 1 115 ? -14.195 12.594 5.777 1 97.62 115 VAL A O 1
ATOM 912 N N . PHE A 1 116 ? -12.516 12.719 7.207 1 97.5 116 PHE A N 1
ATOM 913 C CA . PHE A 1 116 ? -13.117 11.797 8.156 1 97.5 116 PHE A CA 1
ATOM 914 C C . PHE A 1 116 ? -14.211 12.484 8.969 1 97.5 116 PHE A C 1
ATOM 916 O O . PHE A 1 116 ? -15.172 11.844 9.391 1 97.5 116 PHE A O 1
ATOM 923 N N . GLU A 1 117 ? -14.055 13.828 9.18 1 97.25 117 GLU A N 1
ATOM 924 C CA . GLU A 1 117 ? -15.109 14.586 9.852 1 97.25 117 GLU A CA 1
ATOM 925 C C . GLU A 1 117 ? -16.406 14.539 9.062 1 97.25 117 GLU A C 1
ATOM 927 O O . GLU A 1 117 ? -17.5 14.656 9.633 1 97.25 117 GLU A O 1
ATOM 932 N N . GLU A 1 118 ? -16.297 14.32 7.723 1 97.25 118 GLU A N 1
ATOM 933 C CA . GLU A 1 118 ? -17.469 14.32 6.848 1 97.25 118 GLU A CA 1
ATOM 934 C C . GLU A 1 118 ? -18.062 12.922 6.707 1 97.25 118 GLU A C 1
ATOM 936 O O . GLU A 1 118 ? -19.094 12.734 6.074 1 97.25 118 GLU A O 1
ATOM 941 N N . MET A 1 119 ? -17.391 11.922 7.305 1 97.69 119 MET A N 1
ATOM 942 C CA . MET A 1 119 ? -17.922 10.562 7.344 1 97.69 119 MET A CA 1
ATOM 943 C C . MET A 1 119 ? -18.812 10.359 8.57 1 97.69 119 MET A C 1
ATOM 945 O O . MET A 1 119 ? -18.594 10.984 9.609 1 97.69 119 MET A O 1
ATOM 949 N N . THR A 1 120 ? -19.812 9.461 8.477 1 98.06 120 THR A N 1
ATOM 950 C CA . THR A 1 120 ? -20.672 9.125 9.609 1 98.06 120 THR A CA 1
ATOM 951 C C . THR A 1 120 ? -19.938 8.234 10.602 1 98.06 120 THR A C 1
ATOM 953 O O . THR A 1 120 ? -18.922 7.609 10.258 1 98.06 120 THR A O 1
ATOM 956 N N . GLU A 1 121 ? -20.453 8.156 11.82 1 97.62 121 GLU A N 1
ATOM 957 C CA . GLU A 1 121 ? -19.875 7.27 12.828 1 97.62 121 GLU A CA 1
ATOM 958 C C . GLU A 1 121 ? -19.906 5.812 12.375 1 97.62 121 GLU A C 1
ATOM 960 O O . GLU A 1 121 ? -18.969 5.055 12.633 1 97.62 121 GLU A O 1
ATOM 965 N N . LYS A 1 122 ? -20.984 5.477 11.672 1 98.06 122 LYS A N 1
ATOM 966 C CA . LYS A 1 122 ? -21.094 4.125 11.141 1 98.06 122 LYS A CA 1
ATOM 967 C C . LYS A 1 122 ? -20.016 3.848 10.102 1 98.06 122 LYS A C 1
ATOM 969 O O . LYS A 1 122 ? -19.406 2.771 10.094 1 98.06 122 LYS A O 1
ATOM 974 N N . GLU A 1 123 ? -19.703 4.816 9.258 1 98.25 123 GLU A N 1
ATOM 975 C CA . GLU A 1 123 ? -18.641 4.676 8.258 1 98.25 123 GLU A CA 1
ATOM 976 C C . GLU A 1 123 ? -17.266 4.57 8.914 1 98.25 123 GLU A C 1
ATOM 978 O O . GLU A 1 123 ? -16.422 3.795 8.469 1 98.25 123 GLU A O 1
ATOM 983 N N . HIS A 1 124 ? -17.094 5.336 10.039 1 98.38 124 HIS A N 1
ATOM 984 C CA . HIS A 1 124 ? -15.852 5.266 10.805 1 98.38 124 HIS A CA 1
ATOM 985 C C . HIS A 1 124 ? -15.594 3.85 11.312 1 98.38 124 HIS A C 1
ATOM 987 O O . HIS A 1 124 ? -14.516 3.293 11.094 1 98.38 124 HIS A O 1
ATOM 993 N N . GLN A 1 125 ? -16.594 3.281 11.891 1 98.25 125 GLN A N 1
ATOM 994 C CA . GLN A 1 125 ? -16.469 1.954 12.477 1 98.25 125 GLN A CA 1
ATOM 995 C C . GLN A 1 125 ? -16.25 0.891 11.406 1 98.25 125 GLN A C 1
ATOM 997 O O . GLN A 1 125 ? -15.422 -0.004 11.578 1 98.25 125 GLN A O 1
ATOM 1002 N N . GLU A 1 126 ? -16.953 1.033 10.328 1 98.19 126 GLU A N 1
ATOM 1003 C CA . GLU A 1 126 ? -16.922 0.01 9.289 1 98.19 126 GLU A CA 1
ATOM 1004 C C . GLU A 1 126 ? -15.586 0.019 8.539 1 98.19 126 GLU A C 1
ATOM 1006 O O . GLU A 1 126 ? -15.039 -1.039 8.227 1 98.19 126 GLU A O 1
ATOM 1011 N N . ILE A 1 127 ? -15.078 1.202 8.203 1 98.44 127 ILE A N 1
ATOM 1012 C CA . ILE A 1 127 ? -13.828 1.262 7.457 1 98.44 127 ILE A CA 1
ATOM 1013 C C . ILE A 1 127 ? -12.695 0.688 8.305 1 98.44 127 ILE A C 1
ATOM 1015 O O . ILE A 1 127 ? -11.867 -0.077 7.801 1 98.44 127 ILE A O 1
ATOM 1019 N N . LEU A 1 128 ? -12.633 0.99 9.664 1 98.5 128 LEU A N 1
ATOM 1020 C CA . LEU A 1 128 ? -11.594 0.46 10.539 1 98.5 128 LEU A CA 1
ATOM 1021 C C . LEU A 1 128 ? -11.758 -1.044 10.734 1 98.5 128 LEU A C 1
ATOM 1023 O O . LEU A 1 128 ? -10.781 -1.794 10.664 1 98.5 128 LEU A O 1
ATOM 1027 N N . ARG A 1 129 ? -13.039 -1.46 10.875 1 98.56 129 ARG A N 1
ATOM 1028 C CA . ARG A 1 129 ? -13.328 -2.877 11.078 1 98.56 129 ARG A CA 1
ATOM 1029 C C . ARG A 1 129 ? -12.891 -3.703 9.875 1 98.56 129 ARG A C 1
ATOM 1031 O O . ARG A 1 129 ? -12.242 -4.742 10.031 1 98.56 129 ARG A O 1
ATOM 1038 N N . LEU A 1 130 ? -13.195 -3.254 8.703 1 98.56 130 LEU A N 1
ATOM 1039 C CA . LEU A 1 130 ? -12.961 -4.027 7.492 1 98.56 130 LEU A CA 1
ATOM 1040 C C . LEU A 1 130 ? -11.477 -4.043 7.133 1 98.56 130 LEU A C 1
ATOM 1042 O O . LEU A 1 130 ? -10.945 -5.074 6.715 1 98.56 130 LEU A O 1
ATOM 1046 N N . VAL A 1 131 ? -10.773 -2.91 7.273 1 98.31 131 VAL A N 1
ATOM 1047 C CA . VAL A 1 131 ? -9.344 -2.865 6.984 1 98.31 131 VAL A CA 1
ATOM 1048 C C . VAL A 1 131 ? -8.578 -3.705 8.008 1 98.31 131 VAL A C 1
ATOM 1050 O O . VAL A 1 131 ? -7.645 -4.422 7.652 1 98.31 131 VAL A O 1
ATOM 1053 N N . GLU A 1 132 ? -8.992 -3.619 9.273 1 98.44 132 GLU A N 1
ATOM 1054 C CA . GLU A 1 132 ? -8.383 -4.449 10.305 1 98.44 132 GLU A CA 1
ATOM 1055 C C . GLU A 1 132 ? -8.633 -5.934 10.039 1 98.44 132 GLU A C 1
ATOM 1057 O O . GLU A 1 132 ? -7.75 -6.766 10.25 1 98.44 132 GLU A O 1
ATOM 1062 N N . LYS A 1 133 ? -9.859 -6.258 9.648 1 98.5 133 LYS A N 1
ATOM 1063 C CA . LYS A 1 133 ? -10.188 -7.637 9.305 1 98.5 133 LYS A CA 1
ATOM 1064 C C . LYS A 1 133 ? -9.289 -8.156 8.188 1 98.5 133 LYS A C 1
ATOM 1066 O O . LYS A 1 133 ? -8.781 -9.273 8.273 1 98.5 133 LYS A O 1
ATOM 1071 N N . TYR A 1 134 ? -9.109 -7.34 7.16 1 98.31 134 TYR A N 1
ATOM 1072 C CA . TYR A 1 134 ? -8.211 -7.707 6.07 1 98.31 134 TYR A CA 1
ATOM 1073 C C . TYR A 1 134 ? -6.801 -7.957 6.59 1 98.31 134 TYR A C 1
ATOM 1075 O O . TYR A 1 134 ? -6.215 -9.008 6.32 1 98.31 134 TYR A O 1
ATOM 1083 N N . LEU A 1 135 ? -6.25 -6.988 7.328 1 98 135 LEU A N 1
ATOM 1084 C CA . LEU A 1 135 ? -4.875 -7.062 7.816 1 98 135 LEU A CA 1
ATOM 1085 C C . LEU A 1 135 ? -4.676 -8.289 8.695 1 98 135 LEU A C 1
ATOM 1087 O O . LEU A 1 135 ? -3.721 -9.047 8.5 1 98 135 LEU A O 1
ATOM 1091 N N . THR A 1 136 ? -5.594 -8.5 9.641 1 98.06 136 THR A N 1
ATOM 1092 C CA . THR A 1 136 ? -5.477 -9.602 10.594 1 98.06 136 THR A CA 1
ATOM 1093 C C . THR A 1 136 ? -5.562 -10.945 9.875 1 98.06 136 THR A C 1
ATOM 1095 O O . THR A 1 136 ? -4.773 -11.859 10.156 1 98.06 136 THR A O 1
ATOM 1098 N N . SER A 1 137 ? -6.531 -11.078 8.969 1 98.06 137 SER A N 1
ATOM 1099 C CA . SER A 1 137 ? -6.699 -12.32 8.219 1 98.06 137 SER A CA 1
ATOM 1100 C C . SER A 1 137 ? -5.488 -12.602 7.336 1 98.06 137 SER A C 1
ATOM 1102 O O . SER A 1 137 ? -4.992 -13.727 7.289 1 98.06 137 SER A O 1
ATOM 1104 N N . PHE A 1 138 ? -4.992 -11.578 6.602 1 97.75 138 PHE A N 1
ATOM 1105 C CA . PHE A 1 138 ? -3.844 -11.734 5.715 1 97.75 138 PHE A CA 1
ATOM 1106 C C . PHE A 1 138 ? -2.6 -12.117 6.512 1 97.75 138 PHE A C 1
ATOM 1108 O O . PHE A 1 138 ? -1.885 -13.047 6.145 1 97.75 138 PHE A O 1
ATOM 1115 N N . ARG A 1 139 ? -2.34 -11.438 7.613 1 97 139 ARG A N 1
ATOM 1116 C CA . ARG A 1 139 ? -1.204 -11.734 8.477 1 97 139 ARG A CA 1
ATOM 1117 C C . ARG A 1 139 ? -1.253 -13.18 8.961 1 97 139 ARG A C 1
ATOM 1119 O O . ARG A 1 139 ? -0.242 -13.891 8.922 1 97 139 ARG A O 1
ATOM 1126 N N . SER A 1 140 ? -2.426 -13.594 9.438 1 97.38 140 SER A N 1
ATOM 1127 C CA . SER A 1 140 ? -2.602 -14.945 9.953 1 97.38 140 SER A CA 1
ATOM 1128 C C . SER A 1 140 ? -2.322 -15.992 8.875 1 97.38 140 SER A C 1
ATOM 1130 O O . SER A 1 140 ? -1.653 -17 9.133 1 97.38 140 SER A O 1
ATOM 1132 N N . LYS A 1 141 ? -2.76 -15.742 7.73 1 96.56 141 LYS A N 1
ATOM 1133 C CA . LYS A 1 141 ? -2.605 -16.703 6.648 1 96.56 141 LYS A CA 1
ATOM 1134 C C . LYS A 1 141 ? -1.158 -16.766 6.164 1 96.56 141 LYS A C 1
ATOM 1136 O O . LYS A 1 141 ? -0.674 -17.828 5.766 1 96.56 141 LYS A O 1
ATOM 1141 N N . ILE A 1 142 ? -0.521 -15.609 6.148 1 95.88 142 ILE A N 1
ATOM 1142 C CA . ILE A 1 142 ? 0.883 -15.57 5.754 1 95.88 142 ILE A CA 1
ATOM 1143 C C . ILE A 1 142 ? 1.73 -16.297 6.793 1 95.88 142 ILE A C 1
ATOM 1145 O O . ILE A 1 142 ? 2.646 -17.047 6.445 1 95.88 142 ILE A O 1
ATOM 1149 N N . GLU A 1 143 ? 1.475 -16.125 8.062 1 92.56 143 GLU A N 1
ATOM 1150 C CA . GLU A 1 143 ? 2.201 -16.781 9.141 1 92.56 143 GLU A CA 1
ATOM 1151 C C . GLU A 1 143 ? 2.037 -18.297 9.078 1 92.56 143 GLU A C 1
ATOM 1153 O O . GLU A 1 143 ? 2.918 -19.047 9.516 1 92.56 143 GLU A O 1
ATOM 1158 N N . ASN A 1 144 ? 0.912 -18.766 8.469 1 89.44 144 ASN A N 1
ATOM 1159 C CA . ASN A 1 144 ? 0.615 -20.188 8.406 1 89.44 144 ASN A CA 1
ATOM 1160 C C . ASN A 1 144 ? 1.01 -20.781 7.055 1 89.44 144 ASN A C 1
ATOM 1162 O O . ASN A 1 144 ? 0.695 -21.938 6.762 1 89.44 144 ASN A O 1
ATOM 1166 N N . LEU A 1 145 ? 1.571 -20 6.168 1 85.62 145 LEU A N 1
ATOM 1167 C CA . LEU A 1 145 ? 2.002 -20.484 4.863 1 85.62 145 LEU A CA 1
ATOM 1168 C C . LEU A 1 145 ? 3.293 -21.281 4.98 1 85.62 145 LEU A C 1
ATOM 1170 O O . LEU A 1 145 ? 3.463 -22.297 4.293 1 85.62 145 LEU A O 1
ATOM 1174 N N . MET B 1 1 ? 3.051 24.438 17.766 1 75.81 1 MET B N 1
ATOM 1175 C CA . MET B 1 1 ? 1.798 24.344 17.016 1 75.81 1 MET B CA 1
ATOM 1176 C C . MET B 1 1 ? 0.97 23.156 17.484 1 75.81 1 MET B C 1
ATOM 1178 O O . MET B 1 1 ? 1.522 22.125 17.859 1 75.81 1 MET B O 1
ATOM 1182 N N . LYS B 1 2 ? -0.226 23.359 17.828 1 80.62 2 LYS B N 1
ATOM 1183 C CA . LYS B 1 2 ? -1.102 22.312 18.344 1 80.62 2 LYS B CA 1
ATOM 1184 C C . LYS B 1 2 ? -1.907 21.672 17.203 1 80.62 2 LYS B C 1
ATOM 1186 O O . LYS B 1 2 ? -2.471 22.359 16.375 1 80.62 2 LYS B O 1
ATOM 1191 N N . PHE B 1 3 ? -1.756 20.406 16.953 1 92.69 3 PHE B N 1
ATOM 1192 C CA . PHE B 1 3 ? -2.531 19.672 15.969 1 92.69 3 PHE B CA 1
ATOM 1193 C C . PHE B 1 3 ? -2.992 18.328 16.531 1 92.69 3 PHE B C 1
ATOM 1195 O O . PHE B 1 3 ? -2.207 17.609 17.156 1 92.69 3 PHE B O 1
ATOM 1202 N N . GLU B 1 4 ? -4.328 18.188 16.469 1 93.12 4 GLU B N 1
ATOM 1203 C CA . GLU B 1 4 ? -4.887 16.906 16.859 1 93.12 4 GLU B CA 1
ATOM 1204 C C . GLU B 1 4 ? -5.406 16.125 15.656 1 93.12 4 GLU B C 1
ATOM 1206 O O . GLU B 1 4 ? -6.332 16.578 14.977 1 93.12 4 GLU B O 1
ATOM 1211 N N . LYS B 1 5 ? -4.863 15.078 15.367 1 95 5 LYS B N 1
ATOM 1212 C CA . LYS B 1 5 ? -5.285 14.227 14.258 1 95 5 LYS B CA 1
ATOM 1213 C C . LYS B 1 5 ? -6.59 13.508 14.586 1 95 5 LYS B C 1
ATOM 1215 O O . LYS B 1 5 ? -6.777 13.031 15.703 1 95 5 LYS B O 1
ATOM 1220 N N . HIS B 1 6 ? -7.453 13.539 13.633 1 96.75 6 HIS B N 1
ATOM 1221 C CA . HIS B 1 6 ? -8.695 12.797 13.812 1 96.75 6 HIS B CA 1
ATOM 1222 C C . HIS B 1 6 ? -8.422 11.359 14.242 1 96.75 6 HIS B C 1
ATOM 1224 O O . HIS B 1 6 ? -7.641 10.656 13.594 1 96.75 6 HIS B O 1
ATOM 1230 N N . PRO B 1 7 ? -9.016 10.898 15.312 1 95.81 7 PRO B N 1
ATOM 1231 C CA . PRO B 1 7 ? -8.672 9.586 15.875 1 95.81 7 PRO B CA 1
ATOM 1232 C C . PRO B 1 7 ? -8.906 8.445 14.883 1 95.81 7 PRO B C 1
ATOM 1234 O O . PRO B 1 7 ? -8.141 7.48 14.852 1 95.81 7 PRO B O 1
ATOM 1237 N N . VAL B 1 8 ? -9.977 8.492 14.117 1 97.62 8 VAL B N 1
ATOM 1238 C CA . VAL B 1 8 ? -10.266 7.453 13.133 1 97.62 8 VAL B CA 1
ATOM 1239 C C . VAL B 1 8 ? -9.211 7.477 12.031 1 97.62 8 VAL B C 1
ATOM 1241 O O . VAL B 1 8 ? -8.75 6.426 11.586 1 97.62 8 VAL B O 1
ATOM 1244 N N . LEU B 1 9 ? -8.836 8.688 11.602 1 97.12 9 LEU B N 1
ATOM 1245 C CA . LEU B 1 9 ? -7.781 8.836 10.609 1 97.12 9 LEU B CA 1
ATOM 1246 C C . LEU B 1 9 ? -6.461 8.281 11.133 1 97.12 9 LEU B C 1
ATOM 1248 O O . LEU B 1 9 ? -5.727 7.621 10.391 1 97.12 9 LEU B O 1
ATOM 1252 N N . GLN B 1 10 ? -6.145 8.516 12.383 1 94.88 10 GLN B N 1
ATOM 1253 C CA . GLN B 1 10 ? -4.918 8.016 12.992 1 94.88 10 GLN B CA 1
ATOM 1254 C C . GLN B 1 10 ? -4.875 6.488 12.953 1 94.88 10 GLN B C 1
ATOM 1256 O O . GLN B 1 10 ? -3.848 5.898 12.609 1 94.88 10 GLN B O 1
ATOM 1261 N N . GLU B 1 11 ? -5.988 5.879 13.289 1 95.5 11 GLU B N 1
ATOM 1262 C CA . GLU B 1 11 ? -6.055 4.422 13.281 1 95.5 11 GLU B CA 1
ATOM 1263 C C . GLU B 1 11 ? -6.035 3.879 11.859 1 95.5 11 GLU B C 1
ATOM 1265 O O . GLU B 1 11 ? -5.391 2.863 11.586 1 95.5 11 GLU B O 1
ATOM 1270 N N . PHE B 1 12 ? -6.742 4.57 10.992 1 97.31 12 PHE B N 1
ATOM 1271 C CA . PHE B 1 12 ? -6.746 4.184 9.586 1 97.31 12 PHE B CA 1
ATOM 1272 C C . PHE B 1 12 ? -5.336 4.219 9.008 1 97.31 12 PHE B C 1
ATOM 1274 O O . PHE B 1 12 ? -4.93 3.293 8.305 1 97.31 12 PHE B O 1
ATOM 1281 N N . ASP B 1 13 ? -4.57 5.273 9.328 1 94.25 13 ASP B N 1
ATOM 1282 C CA . ASP B 1 13 ? -3.178 5.398 8.906 1 94.25 13 ASP B CA 1
ATOM 1283 C C . ASP B 1 13 ? -2.328 4.262 9.477 1 94.25 13 ASP B C 1
ATOM 1285 O O . ASP B 1 13 ? -1.5 3.686 8.773 1 94.25 13 ASP B O 1
ATOM 1289 N N . ARG B 1 14 ? -2.516 4.023 10.766 1 91.81 14 ARG B N 1
ATOM 1290 C CA . ARG B 1 14 ? -1.765 2.951 11.414 1 91.81 14 ARG B CA 1
ATOM 1291 C C . ARG B 1 14 ? -2.01 1.615 10.719 1 91.81 14 ARG B C 1
ATOM 1293 O O . ARG B 1 14 ? -1.07 0.858 10.469 1 91.81 14 ARG B O 1
ATOM 1300 N N . LEU B 1 15 ? -3.254 1.285 10.391 1 95.44 15 LEU B N 1
ATOM 1301 C CA . LEU B 1 15 ? -3.613 0.037 9.727 1 95.44 15 LEU B CA 1
ATOM 1302 C C . LEU B 1 15 ? -2.998 -0.034 8.336 1 95.44 15 LEU B C 1
ATOM 1304 O O . LEU B 1 15 ? -2.459 -1.07 7.941 1 95.44 15 LEU B O 1
ATOM 1308 N N . ASN B 1 16 ? -3.092 1.078 7.582 1 94.56 16 ASN B N 1
ATOM 1309 C CA . ASN B 1 16 ? -2.512 1.115 6.246 1 94.56 16 ASN B CA 1
ATOM 1310 C C . ASN B 1 16 ? -0.995 0.954 6.285 1 94.56 16 ASN B C 1
ATOM 1312 O O . ASN B 1 16 ? -0.417 0.258 5.449 1 94.56 16 ASN B O 1
ATOM 1316 N N . ASN B 1 17 ? -0.339 1.594 7.246 1 91.62 17 ASN B N 1
ATOM 1317 C CA . ASN B 1 17 ? 1.101 1.432 7.422 1 91.62 17 ASN B CA 1
ATOM 1318 C C . ASN B 1 17 ? 1.463 -0.005 7.785 1 91.62 17 ASN B C 1
ATOM 1320 O O . ASN B 1 17 ? 2.479 -0.529 7.324 1 91.62 17 ASN B O 1
ATOM 1324 N N . ALA B 1 18 ? 0.644 -0.614 8.617 1 93.06 18 ALA B N 1
ATOM 1325 C CA . ALA B 1 18 ? 0.869 -2.008 8.992 1 93.06 18 ALA B CA 1
ATOM 1326 C C . ALA B 1 18 ? 0.726 -2.93 7.785 1 93.06 18 ALA B C 1
ATOM 1328 O O . ALA B 1 18 ? 1.466 -3.908 7.656 1 93.06 18 ALA B O 1
ATOM 1329 N N . ILE B 1 19 ? -0.191 -2.668 6.926 1 95.25 19 ILE B N 1
ATOM 1330 C CA . ILE B 1 19 ? -0.36 -3.428 5.691 1 95.25 19 ILE B CA 1
ATOM 1331 C C . ILE B 1 19 ? 0.886 -3.283 4.82 1 95.25 19 ILE B C 1
ATOM 1333 O O . ILE B 1 19 ? 1.411 -4.273 4.309 1 95.25 19 ILE B O 1
ATOM 1337 N N . ASP B 1 20 ? 1.365 -2.07 4.699 1 92.06 20 ASP B N 1
ATOM 1338 C CA . ASP B 1 20 ? 2.576 -1.812 3.924 1 92.06 20 ASP B CA 1
ATOM 1339 C C . ASP B 1 20 ? 3.768 -2.572 4.5 1 92.06 20 ASP B C 1
ATOM 1341 O O . ASP B 1 20 ? 4.562 -3.15 3.754 1 92.06 20 ASP B O 1
ATOM 1345 N N . GLU B 1 21 ? 3.891 -2.516 5.77 1 90.88 21 GLU B N 1
ATOM 1346 C CA . GLU B 1 21 ? 4.977 -3.225 6.441 1 90.88 21 GLU B CA 1
ATOM 1347 C C . GLU B 1 21 ? 4.867 -4.73 6.23 1 90.88 21 GLU B C 1
ATOM 1349 O O . GLU B 1 21 ? 5.875 -5.414 6.051 1 90.88 21 GLU B O 1
ATOM 1354 N N . LEU B 1 22 ? 3.645 -5.262 6.312 1 94.31 22 LEU B N 1
ATOM 1355 C CA . LEU B 1 22 ? 3.432 -6.684 6.066 1 94.31 22 LEU B CA 1
ATOM 1356 C C . LEU B 1 22 ? 3.898 -7.07 4.668 1 94.31 22 LEU B 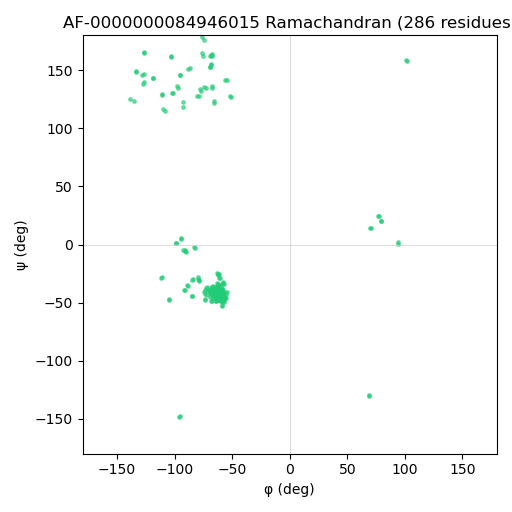C 1
ATOM 1358 O O . LEU B 1 22 ? 4.602 -8.07 4.5 1 94.31 22 LEU B O 1
ATOM 1362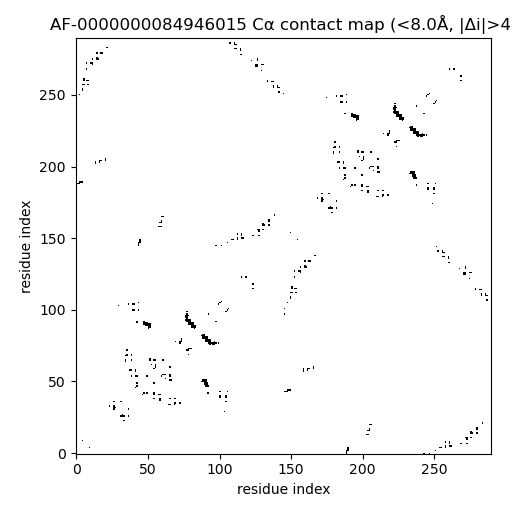 N N . TYR B 1 23 ? 3.535 -6.246 3.666 1 93.94 23 TYR B N 1
ATOM 1363 C CA . TYR B 1 23 ? 3.965 -6.516 2.299 1 93.94 23 TYR B CA 1
ATOM 1364 C C . TYR B 1 23 ? 5.484 -6.438 2.18 1 93.94 23 TYR B C 1
ATOM 1366 O O . TYR B 1 23 ? 6.102 -7.262 1.504 1 93.94 23 TYR B O 1
ATOM 1374 N N . HIS B 1 24 ? 6.074 -5.5 2.822 1 93.12 24 HIS B N 1
ATOM 1375 C CA . HIS B 1 24 ? 7.527 -5.363 2.809 1 93.12 24 HIS B CA 1
ATOM 1376 C C . HIS B 1 24 ? 8.203 -6.598 3.398 1 93.12 24 HIS B C 1
ATOM 1378 O O . HIS B 1 24 ? 9.164 -7.117 2.826 1 93.12 24 HIS B O 1
ATOM 1384 N N . ASP B 1 25 ? 7.688 -7.023 4.531 1 93.75 25 ASP B N 1
ATOM 1385 C CA . ASP B 1 25 ? 8.227 -8.211 5.188 1 93.75 25 ASP B CA 1
ATOM 1386 C C . ASP B 1 25 ? 8.109 -9.438 4.285 1 93.75 25 ASP B C 1
ATOM 1388 O O . ASP B 1 25 ? 9.016 -10.266 4.238 1 93.75 25 ASP B O 1
ATOM 1392 N N . ILE B 1 26 ? 6.984 -9.57 3.611 1 95.5 26 ILE B N 1
ATOM 1393 C CA . ILE B 1 26 ? 6.77 -10.68 2.686 1 95.5 26 ILE B CA 1
ATOM 1394 C C . ILE B 1 26 ? 7.816 -10.641 1.576 1 95.5 26 ILE B C 1
ATOM 1396 O O . ILE B 1 26 ? 8.422 -11.664 1.25 1 95.5 26 ILE B O 1
ATOM 1400 N N . CYS B 1 27 ? 8.055 -9.438 1.019 1 96.12 27 CYS B N 1
ATOM 1401 C CA . CYS B 1 27 ? 9.047 -9.281 -0.035 1 96.12 27 CYS B CA 1
ATOM 1402 C C . CYS B 1 27 ? 10.438 -9.68 0.457 1 96.12 27 CYS B C 1
ATOM 1404 O O . CYS B 1 27 ? 11.148 -10.422 -0.218 1 96.12 27 CYS B O 1
ATOM 1406 N N . LEU B 1 28 ? 10.781 -9.242 1.656 1 93.25 28 LEU B N 1
ATOM 1407 C CA . LEU B 1 28 ? 12.078 -9.555 2.246 1 93.25 28 LEU B CA 1
ATOM 1408 C C . LEU B 1 28 ? 12.234 -11.055 2.457 1 93.25 28 LEU B C 1
ATOM 1410 O O . LEU B 1 28 ? 13.289 -11.625 2.156 1 93.25 28 LEU B O 1
ATOM 1414 N N . MET B 1 29 ? 11.219 -11.648 2.957 1 92.81 29 MET B N 1
ATOM 1415 C CA . MET B 1 29 ? 11.234 -13.094 3.207 1 92.81 29 MET B CA 1
ATOM 1416 C C . MET B 1 29 ? 11.43 -13.867 1.908 1 92.81 29 MET B C 1
ATOM 1418 O O . MET B 1 29 ? 12.008 -14.953 1.911 1 92.81 29 MET B O 1
ATOM 1422 N N . GLN B 1 30 ? 10.961 -13.266 0.824 1 93.44 30 GLN B N 1
ATOM 1423 C CA . GLN B 1 30 ? 11.055 -13.93 -0.472 1 93.44 30 GLN B CA 1
ATOM 1424 C C . GLN B 1 30 ? 12.359 -13.562 -1.182 1 93.44 30 GLN B C 1
ATOM 1426 O O . GLN B 1 30 ? 12.625 -14.047 -2.281 1 93.44 30 GLN B O 1
ATOM 1431 N N . GLY B 1 31 ? 13.156 -12.641 -0.609 1 94.44 31 GLY B N 1
ATOM 1432 C CA . GLY B 1 31 ? 14.414 -12.227 -1.209 1 94.44 31 GLY B CA 1
ATOM 1433 C C . GLY B 1 31 ? 14.234 -11.281 -2.379 1 94.44 31 GLY B C 1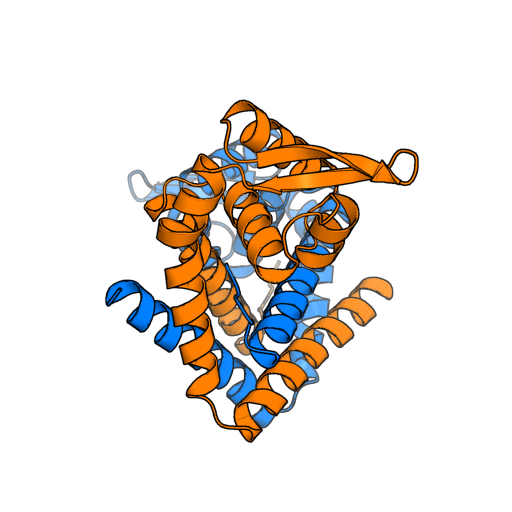
ATOM 1434 O O . GLY B 1 31 ? 15.039 -11.273 -3.311 1 94.44 31 GLY B O 1
ATOM 1435 N N . LEU B 1 32 ? 13.133 -10.57 -2.406 1 96.62 32 LEU B N 1
ATOM 1436 C CA . LEU B 1 32 ? 12.797 -9.641 -3.484 1 96.62 32 LEU B CA 1
ATOM 1437 C C . LEU B 1 32 ? 12.672 -8.219 -2.959 1 96.62 32 LEU B C 1
ATOM 1439 O O . LEU B 1 32 ? 12.211 -8.008 -1.834 1 96.62 32 LEU B O 1
ATOM 1443 N N . SER B 1 33 ? 13.102 -7.262 -3.748 1 95.38 33 SER B N 1
ATOM 1444 C CA . SER B 1 33 ? 12.734 -5.879 -3.457 1 95.38 33 SER B CA 1
ATOM 1445 C C . SER B 1 33 ? 11.242 -5.652 -3.674 1 95.38 33 SER B C 1
ATOM 1447 O O . SER B 1 33 ? 10.586 -6.422 -4.379 1 95.38 33 SER B O 1
ATOM 1449 N N . ASP B 1 34 ? 10.734 -4.574 -3.129 1 94.25 34 ASP B N 1
ATOM 1450 C CA . ASP B 1 34 ? 9.32 -4.238 -3.293 1 94.25 34 ASP B CA 1
ATOM 1451 C C . ASP B 1 34 ? 8.969 -4.051 -4.766 1 94.25 34 ASP B C 1
ATOM 1453 O O . ASP B 1 34 ? 7.918 -4.504 -5.223 1 94.25 34 ASP B O 1
ATOM 1457 N N . SER B 1 35 ? 9.867 -3.363 -5.523 1 95.38 35 SER B N 1
ATOM 1458 C CA . SER B 1 35 ? 9.609 -3.094 -6.934 1 95.38 35 SER B CA 1
ATOM 1459 C C . SER B 1 35 ? 9.648 -4.375 -7.762 1 95.38 35 SER B C 1
ATOM 1461 O O . SER B 1 35 ? 8.836 -4.562 -8.664 1 95.38 35 SER B O 1
ATOM 1463 N N . ALA B 1 36 ? 10.625 -5.23 -7.461 1 97.12 36 ALA B N 1
ATOM 1464 C CA . ALA B 1 36 ? 10.695 -6.508 -8.164 1 97.12 36 ALA B CA 1
ATOM 1465 C C . ALA B 1 36 ? 9.438 -7.34 -7.93 1 97.12 36 ALA B C 1
ATOM 1467 O O . ALA B 1 36 ? 8.891 -7.926 -8.867 1 97.12 36 ALA B O 1
ATOM 1468 N N . TYR B 1 37 ? 9.008 -7.402 -6.695 1 97.31 37 TYR B N 1
ATOM 1469 C CA . TYR B 1 37 ? 7.777 -8.117 -6.359 1 97.31 37 TYR B CA 1
ATOM 1470 C C . TYR B 1 37 ? 6.59 -7.551 -7.125 1 97.31 37 TYR B C 1
ATOM 1472 O O . TYR B 1 37 ? 5.797 -8.297 -7.703 1 97.31 37 TYR B O 1
ATOM 1480 N N . ALA B 1 38 ? 6.441 -6.281 -7.109 1 95.81 38 ALA B N 1
ATOM 1481 C CA . ALA B 1 38 ? 5.32 -5.617 -7.773 1 95.81 38 ALA B CA 1
ATOM 1482 C C . ALA B 1 38 ? 5.293 -5.953 -9.266 1 95.81 38 ALA B C 1
ATOM 1484 O O . ALA B 1 38 ? 4.227 -6.207 -9.828 1 95.81 38 ALA B O 1
ATOM 1485 N N . ILE B 1 39 ? 6.469 -5.953 -9.883 1 97.25 39 ILE B N 1
ATOM 1486 C CA . ILE B 1 39 ? 6.559 -6.227 -11.312 1 97.25 39 ILE B CA 1
ATOM 1487 C C . ILE B 1 39 ? 6.191 -7.684 -11.586 1 97.25 39 ILE B C 1
ATOM 1489 O O . ILE B 1 39 ? 5.402 -7.973 -12.492 1 97.25 39 ILE B O 1
ATOM 1493 N N . LEU B 1 40 ? 6.707 -8.562 -10.805 1 97.62 40 LEU B N 1
ATOM 1494 C CA . LEU B 1 40 ? 6.434 -9.984 -11 1 97.62 40 LEU B CA 1
ATOM 1495 C C . LEU B 1 40 ? 4.965 -10.297 -10.727 1 97.62 40 LEU B C 1
ATOM 1497 O O . LEU B 1 40 ? 4.359 -11.117 -11.414 1 97.62 40 LEU B O 1
ATOM 1501 N N . GLN B 1 41 ? 4.441 -9.703 -9.719 1 96.56 41 GLN B N 1
ATOM 1502 C CA . GLN B 1 41 ? 3.014 -9.828 -9.453 1 96.56 41 GLN B CA 1
ATOM 1503 C C . GLN B 1 41 ? 2.189 -9.344 -10.641 1 96.56 41 GLN B C 1
ATOM 1505 O O . GLN B 1 41 ? 1.199 -9.977 -11.016 1 96.56 41 GLN B O 1
ATOM 1510 N N . ALA B 1 42 ? 2.553 -8.164 -11.203 1 96.38 42 ALA B N 1
ATOM 1511 C CA . ALA B 1 42 ? 1.86 -7.613 -12.367 1 96.38 42 ALA B CA 1
ATOM 1512 C C . ALA B 1 42 ? 1.904 -8.586 -13.539 1 96.38 42 ALA B C 1
ATOM 1514 O O . ALA B 1 42 ? 0.892 -8.812 -14.211 1 96.38 42 ALA B O 1
ATOM 1515 N N . ILE B 1 43 ? 3.051 -9.156 -13.758 1 97.31 43 ILE B N 1
ATOM 1516 C CA . ILE B 1 43 ? 3.193 -10.109 -14.859 1 97.31 43 ILE B CA 1
ATOM 1517 C C . ILE B 1 43 ? 2.307 -11.32 -14.609 1 97.31 43 ILE B C 1
ATOM 1519 O O . ILE B 1 43 ? 1.675 -11.836 -15.539 1 97.31 43 ILE B O 1
ATOM 1523 N N . LEU B 1 44 ? 2.262 -11.773 -13.359 1 96.88 44 LEU B N 1
ATOM 1524 C CA . LEU B 1 44 ? 1.422 -12.906 -12.992 1 96.88 44 LEU B CA 1
ATOM 1525 C C . LEU B 1 44 ? -0.042 -12.625 -13.312 1 96.88 44 LEU B C 1
ATOM 1527 O O . LEU B 1 44 ? -0.747 -13.5 -13.828 1 96.88 44 LEU B O 1
ATOM 1531 N N . VAL B 1 45 ? -0.482 -11.438 -13.078 1 95.88 45 VAL B N 1
ATOM 1532 C CA . VAL B 1 45 ? -1.892 -11.086 -13.203 1 95.88 45 VAL B CA 1
ATOM 1533 C C . VAL B 1 45 ? -2.201 -10.727 -14.656 1 95.88 45 VAL B C 1
ATOM 1535 O O . VAL B 1 45 ? -3.217 -11.164 -15.211 1 95.88 45 VAL B O 1
ATOM 1538 N N . LEU B 1 46 ? -1.359 -9.945 -15.297 1 95.38 46 LEU B N 1
ATOM 1539 C CA . LEU B 1 46 ? -1.592 -9.438 -16.641 1 95.38 46 LEU B CA 1
ATOM 1540 C C . LEU B 1 46 ? -1.281 -10.5 -17.688 1 95.38 46 LEU B C 1
ATOM 1542 O O . LEU B 1 46 ? -1.823 -10.469 -18.797 1 95.38 46 LEU B O 1
ATOM 1546 N N . GLY B 1 47 ? -0.322 -11.344 -17.312 1 95.44 47 GLY B N 1
ATOM 1547 C CA . GLY B 1 47 ? 0.103 -12.383 -18.234 1 95.44 47 GLY B CA 1
ATOM 1548 C C . GLY B 1 47 ? 1.395 -12.055 -18.953 1 95.44 47 GLY B C 1
ATOM 1549 O O . GLY B 1 47 ? 1.773 -10.891 -19.062 1 95.44 47 GLY B O 1
ATOM 1550 N N . ASN B 1 48 ? 2.061 -13.125 -19.453 1 94.81 48 ASN B N 1
ATOM 1551 C CA . ASN B 1 48 ? 3.24 -12.953 -20.281 1 94.81 48 ASN B CA 1
ATOM 1552 C C . ASN B 1 48 ? 2.939 -12.07 -21.5 1 94.81 48 ASN B C 1
ATOM 1554 O O . ASN B 1 48 ? 1.853 -12.148 -22.078 1 94.81 48 ASN B O 1
ATOM 1558 N N . GLY B 1 49 ? 3.953 -11.242 -21.797 1 95.31 49 GLY B N 1
ATOM 1559 C CA . GLY B 1 49 ? 3.799 -10.398 -22.969 1 95.31 49 GLY B CA 1
ATOM 1560 C C . GLY B 1 49 ? 3.252 -9.016 -22.656 1 95.31 49 GLY B C 1
ATOM 1561 O O . GLY B 1 49 ? 3.008 -8.219 -23.562 1 95.31 49 GLY B O 1
ATOM 1562 N N . CYS B 1 50 ? 3.053 -8.797 -21.406 1 95.88 50 CYS B N 1
ATOM 1563 C CA . CYS B 1 50 ? 2.633 -7.445 -21.047 1 95.88 50 CYS B CA 1
ATOM 1564 C C . CYS B 1 50 ? 3.762 -6.445 -21.266 1 95.88 50 CYS B C 1
ATOM 1566 O O . CYS B 1 50 ? 4.926 -6.832 -21.391 1 95.88 50 CYS B O 1
ATOM 1568 N N . THR B 1 51 ? 3.381 -5.156 -21.328 1 95.75 51 THR B N 1
ATOM 1569 C CA . THR B 1 51 ? 4.352 -4.098 -21.578 1 95.75 51 THR B CA 1
ATOM 1570 C C . THR B 1 51 ? 4.684 -3.354 -20.281 1 95.75 51 THR B C 1
ATOM 1572 O O . THR B 1 51 ? 3.975 -3.484 -19.297 1 95.75 51 THR B O 1
ATOM 1575 N N . GLN B 1 52 ? 5.812 -2.688 -20.375 1 94.94 52 GLN B N 1
ATOM 1576 C CA . GLN B 1 52 ? 6.16 -1.854 -19.234 1 94.94 52 GLN B CA 1
ATOM 1577 C C . GLN B 1 52 ? 5.066 -0.833 -18.938 1 94.94 52 GLN B C 1
ATOM 1579 O O . GLN B 1 52 ? 4.816 -0.496 -17.781 1 94.94 52 GLN B O 1
ATOM 1584 N N . THR B 1 53 ? 4.406 -0.341 -19.984 1 94.44 53 THR B N 1
ATOM 1585 C CA . THR B 1 53 ? 3.307 0.605 -19.812 1 94.44 53 THR B CA 1
ATOM 1586 C C . THR B 1 53 ? 2.15 -0.034 -19.047 1 94.44 53 THR B C 1
ATOM 1588 O O . THR B 1 53 ? 1.584 0.579 -18.141 1 94.44 53 THR B O 1
ATOM 1591 N N . GLU B 1 54 ? 1.818 -1.25 -19.391 1 95.62 54 GLU B N 1
ATOM 1592 C CA . GLU B 1 54 ? 0.756 -1.969 -18.688 1 95.62 54 GLU B CA 1
ATOM 1593 C C . GLU B 1 54 ? 1.127 -2.225 -17.234 1 95.62 54 GLU B C 1
ATOM 1595 O O . GLU B 1 54 ? 0.274 -2.145 -16.344 1 95.62 54 GLU B O 1
ATOM 1600 N N . ILE B 1 55 ? 2.389 -2.492 -16.984 1 96 55 ILE B N 1
ATOM 1601 C CA . ILE B 1 55 ? 2.863 -2.768 -15.633 1 96 55 ILE B CA 1
ATOM 1602 C C . ILE B 1 55 ? 2.773 -1.499 -14.781 1 96 55 ILE B C 1
ATOM 1604 O O . ILE B 1 55 ? 2.277 -1.532 -13.656 1 96 55 ILE B O 1
ATOM 1608 N N . TYR B 1 56 ? 3.316 -0.337 -15.359 1 94.31 56 TYR B N 1
ATOM 1609 C CA . TYR B 1 56 ? 3.258 0.9 -14.594 1 94.31 56 TYR B CA 1
ATOM 1610 C C . TYR B 1 56 ? 1.814 1.302 -14.312 1 94.31 56 TYR B C 1
ATOM 1612 O O . TYR B 1 56 ? 1.491 1.762 -13.219 1 94.31 56 TYR B O 1
ATOM 1620 N N . LYS B 1 57 ? 0.791 1.081 -15.211 1 94.06 57 LYS B N 1
ATOM 1621 C CA . LYS B 1 57 ? -0.624 1.389 -15.016 1 94.06 57 LYS B CA 1
ATOM 1622 C C . LYS B 1 57 ? -1.243 0.488 -13.953 1 94.06 57 LYS B C 1
ATOM 1624 O O . LYS B 1 57 ? -2.102 0.926 -13.18 1 94.06 57 LYS B O 1
ATOM 1629 N N . TYR B 1 58 ? -0.797 -0.731 -13.961 1 93.62 58 TYR B N 1
ATOM 1630 C CA . TYR B 1 58 ? -1.334 -1.7 -13.016 1 93.62 58 TYR B CA 1
ATOM 1631 C C . TYR B 1 58 ? -0.813 -1.433 -11.609 1 93.62 58 TYR B C 1
ATOM 1633 O O . TYR B 1 58 ? -1.577 -1.459 -10.641 1 93.62 58 TYR B O 1
ATOM 1641 N N . THR B 1 59 ? 0.48 -1.208 -11.398 1 92.25 59 THR B N 1
ATOM 1642 C CA . THR B 1 59 ? 1.124 -1.104 -10.094 1 92.25 59 THR B CA 1
ATOM 1643 C C . THR B 1 59 ? 1.007 0.316 -9.539 1 92.25 59 THR B C 1
ATOM 1645 O O . THR B 1 59 ? 1.165 0.537 -8.344 1 92.25 59 THR B O 1
ATOM 1648 N N . LEU B 1 60 ? 0.964 1.323 -10.469 1 89 60 LEU B N 1
ATOM 1649 C CA . LEU B 1 60 ? 0.947 2.752 -10.172 1 89 60 LEU B CA 1
ATOM 1650 C C . LEU B 1 60 ? 2.299 3.211 -9.641 1 89 60 LEU B C 1
ATOM 1652 O O . LEU B 1 60 ? 2.398 4.277 -9.023 1 89 60 LEU B O 1
ATOM 1656 N N . LEU B 1 61 ? 3.318 2.301 -9.836 1 89.94 61 LEU B N 1
ATOM 1657 C CA . LEU B 1 61 ? 4.691 2.754 -9.633 1 89.94 61 LEU B CA 1
ATOM 1658 C C . LEU B 1 61 ? 5.102 3.742 -10.719 1 89.94 61 LEU B C 1
ATOM 1660 O O . LEU B 1 61 ? 4.59 3.688 -11.836 1 89.94 61 LEU B O 1
ATOM 1664 N N . ASN B 1 62 ? 6.004 4.613 -10.43 1 87.94 62 ASN B N 1
ATOM 1665 C CA . ASN B 1 62 ? 6.48 5.516 -11.477 1 87.94 62 ASN B CA 1
ATOM 1666 C C . ASN B 1 62 ? 7.281 4.773 -12.539 1 87.94 62 ASN B C 1
ATOM 1668 O O . ASN B 1 62 ? 7.836 3.705 -12.273 1 87.94 62 ASN B O 1
ATOM 1672 N N . LYS B 1 63 ? 7.285 5.371 -13.75 1 92.69 63 LYS B N 1
ATOM 1673 C CA . LYS B 1 63 ? 7.859 4.742 -14.938 1 92.69 63 LYS B CA 1
ATOM 1674 C C . LYS B 1 63 ? 9.336 4.422 -14.727 1 92.69 63 LYS B C 1
ATOM 1676 O O . LYS B 1 63 ? 9.812 3.369 -15.156 1 92.69 63 LYS B O 1
ATOM 1681 N N . GLN B 1 64 ? 10.031 5.316 -14.047 1 93 64 GLN B N 1
ATOM 1682 C CA . GLN B 1 64 ? 11.453 5.117 -13.82 1 93 64 GLN B CA 1
ATOM 1683 C C . GLN B 1 64 ? 11.711 3.895 -12.945 1 93 64 GLN B C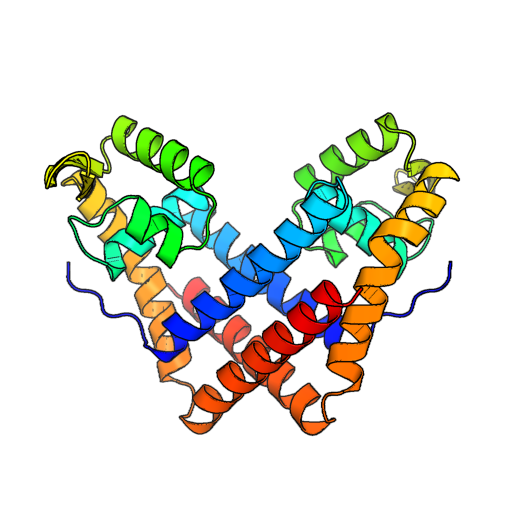 1
ATOM 1685 O O . GLN B 1 64 ? 12.641 3.125 -13.195 1 93 64 GLN B O 1
ATOM 1690 N N . THR B 1 65 ? 10.922 3.725 -11.891 1 92 65 THR B N 1
ATOM 1691 C CA . THR B 1 65 ? 11.031 2.586 -10.984 1 92 65 THR B CA 1
ATOM 1692 C C . THR B 1 65 ? 10.742 1.28 -11.727 1 92 65 THR B C 1
ATOM 1694 O O . THR B 1 65 ? 11.469 0.3 -11.57 1 92 65 THR B O 1
ATOM 1697 N N . VAL B 1 66 ? 9.688 1.301 -12.539 1 96.25 66 VAL B N 1
ATOM 1698 C CA . VAL B 1 66 ? 9.328 0.112 -13.305 1 96.25 66 VAL B CA 1
ATOM 1699 C C . VAL B 1 66 ? 10.461 -0.238 -14.273 1 96.25 66 VAL B C 1
ATOM 1701 O O . VAL B 1 66 ? 10.891 -1.39 -14.344 1 96.25 66 VAL B O 1
ATOM 1704 N N . ASN B 1 67 ? 10.984 0.744 -14.992 1 95.94 67 ASN B N 1
ATOM 1705 C CA . ASN B 1 67 ? 12.039 0.526 -15.977 1 95.94 67 ASN B CA 1
ATOM 1706 C C . ASN B 1 67 ? 13.312 -0.011 -15.32 1 95.94 67 ASN B C 1
ATOM 1708 O O . ASN B 1 67 ? 13.891 -0.99 -15.789 1 95.94 67 ASN B O 1
ATOM 1712 N N . SER B 1 68 ? 13.688 0.64 -14.211 1 97.12 68 SER B N 1
ATOM 1713 C CA . SER B 1 68 ? 14.922 0.244 -13.547 1 97.12 68 SER B CA 1
ATOM 1714 C C . SER B 1 68 ? 14.797 -1.146 -12.93 1 97.12 68 SER B C 1
ATOM 1716 O O . SER B 1 68 ? 15.727 -1.955 -13.016 1 97.12 68 SER B O 1
ATOM 1718 N N . SER B 1 69 ? 13.727 -1.437 -12.352 1 97.38 69 SER B N 1
ATOM 1719 C CA . SER B 1 69 ? 13.516 -2.742 -11.734 1 97.38 69 SER B CA 1
ATOM 1720 C C . SER B 1 69 ? 13.391 -3.838 -12.789 1 97.38 69 SER B C 1
ATOM 1722 O O . SER B 1 69 ? 13.891 -4.949 -12.594 1 97.38 69 SER B O 1
ATOM 1724 N N . ALA B 1 70 ? 12.703 -3.498 -13.891 1 97.69 70 ALA B N 1
ATOM 1725 C CA . ALA B 1 70 ? 12.602 -4.461 -14.977 1 97.69 70 ALA B CA 1
ATOM 1726 C C . ALA B 1 70 ? 13.977 -4.781 -15.562 1 97.69 70 ALA B C 1
ATOM 1728 O O . ALA B 1 70 ? 14.281 -5.938 -15.867 1 97.69 70 ALA B O 1
ATOM 1729 N N . LYS B 1 71 ? 14.742 -3.77 -15.766 1 97.75 71 LYS B N 1
ATOM 1730 C CA . LYS B 1 71 ? 16.094 -3.963 -16.266 1 97.75 71 LYS B CA 1
ATOM 1731 C C . LYS B 1 71 ? 16.906 -4.859 -15.336 1 97.75 71 LYS B C 1
ATOM 1733 O O . LYS B 1 71 ? 17.625 -5.746 -15.797 1 97.75 71 LYS B O 1
ATOM 1738 N N . LYS B 1 72 ? 16.797 -4.648 -14.086 1 98.19 72 LYS B N 1
ATOM 1739 C CA . LYS B 1 72 ? 17.516 -5.469 -13.109 1 98.19 72 LYS B CA 1
ATOM 1740 C C . LYS B 1 72 ? 17.031 -6.918 -13.156 1 98.19 72 LYS B C 1
ATOM 1742 O O . LYS B 1 72 ? 17.844 -7.848 -13.102 1 98.19 72 LYS B O 1
ATOM 1747 N N . LEU B 1 73 ? 15.727 -7.125 -13.227 1 98.38 73 LEU B N 1
ATOM 1748 C CA . LEU B 1 73 ? 15.156 -8.461 -13.336 1 98.38 73 LEU B CA 1
ATOM 1749 C C . LEU B 1 73 ? 15.641 -9.156 -14.602 1 98.38 73 LEU B C 1
ATOM 1751 O O . LEU B 1 73 ? 15.852 -10.375 -14.609 1 98.38 73 LEU B O 1
ATOM 1755 N N . ASN B 1 74 ? 15.734 -8.375 -15.641 1 98.56 74 ASN B N 1
ATOM 1756 C CA . ASN B 1 74 ? 16.281 -8.906 -16.891 1 98.56 74 ASN B CA 1
ATOM 1757 C C . ASN B 1 74 ? 17.734 -9.32 -16.734 1 98.56 74 ASN B C 1
ATOM 1759 O O . ASN B 1 74 ? 18.125 -10.406 -17.172 1 98.56 74 ASN B O 1
ATOM 1763 N N . GLN B 1 75 ? 18.547 -8.453 -16.156 1 98.38 75 GLN B N 1
ATOM 1764 C CA . GLN B 1 75 ? 19.953 -8.742 -15.898 1 98.38 75 GLN B CA 1
ATOM 1765 C C . GLN B 1 75 ? 20.109 -9.984 -15.031 1 98.38 75 GLN B C 1
ATOM 1767 O O . GLN B 1 75 ? 21.047 -10.766 -15.211 1 98.38 75 GLN B O 1
ATOM 1772 N N . ASP B 1 76 ? 19.156 -10.234 -14.125 1 97.88 76 ASP B N 1
ATOM 1773 C CA . ASP B 1 76 ? 19.188 -11.367 -13.211 1 97.88 76 ASP B CA 1
ATOM 1774 C C . ASP B 1 76 ? 18.656 -12.625 -13.875 1 97.88 76 ASP B C 1
ATOM 1776 O O . ASP B 1 76 ? 18.609 -13.695 -13.258 1 97.88 76 ASP B O 1
ATOM 1780 N N . GLY B 1 77 ? 18.203 -12.531 -15.117 1 98.38 77 GLY B N 1
ATOM 1781 C CA . GLY B 1 77 ? 17.734 -13.672 -15.891 1 98.38 77 GLY B CA 1
ATOM 1782 C C . GLY B 1 77 ? 16.328 -14.102 -15.523 1 98.38 77 GLY B C 1
ATOM 1783 O O . GLY B 1 77 ? 15.938 -15.242 -15.773 1 98.38 77 GLY B O 1
ATOM 1784 N N . VAL B 1 78 ? 15.523 -13.25 -14.906 1 98.5 78 VAL B N 1
ATOM 1785 C CA . VAL B 1 78 ? 14.188 -13.57 -14.422 1 98.5 78 VAL B CA 1
ATOM 1786 C C . VAL B 1 78 ? 13.156 -13.273 -15.508 1 98.5 78 VAL B C 1
ATOM 1788 O O . VAL B 1 78 ? 12.18 -14 -15.664 1 98.5 78 VAL B O 1
ATOM 1791 N N . ILE B 1 79 ? 13.406 -12.141 -16.219 1 98.62 79 ILE B N 1
ATOM 1792 C CA . ILE B 1 79 ? 12.516 -11.805 -17.328 1 98.62 79 ILE B CA 1
ATOM 1793 C C . ILE B 1 79 ? 13.328 -11.578 -18.594 1 98.62 79 ILE B C 1
ATOM 1795 O O . ILE B 1 79 ? 14.555 -11.438 -18.547 1 98.62 79 ILE B O 1
ATOM 1799 N N . GLU B 1 80 ? 12.711 -11.57 -19.734 1 98.38 80 GLU B N 1
ATOM 1800 C CA . GLU B 1 80 ? 13.297 -11.211 -21.031 1 98.38 80 GLU B CA 1
ATOM 1801 C C . GLU B 1 80 ? 12.391 -10.258 -21.797 1 98.38 80 GLU B C 1
ATOM 1803 O O . GLU B 1 80 ? 11.172 -10.312 -21.672 1 98.38 80 GLU B O 1
ATOM 1808 N N . PHE B 1 81 ? 13.031 -9.43 -22.562 1 96.88 81 PHE B N 1
ATOM 1809 C CA . PHE B 1 81 ? 12.32 -8.5 -23.438 1 96.88 81 PHE B CA 1
ATOM 1810 C C . PHE B 1 81 ? 12.211 -9.062 -24.859 1 96.88 81 PHE B C 1
ATOM 1812 O O . PHE B 1 81 ? 13.164 -9.664 -25.359 1 96.88 81 PHE B O 1
ATOM 1819 N N . GLN B 1 82 ? 11.102 -8.953 -25.375 1 95.69 82 GLN B N 1
ATOM 1820 C CA . GLN B 1 82 ? 10.906 -9.297 -26.781 1 95.69 82 GLN B CA 1
ATOM 1821 C C . GLN B 1 82 ? 10.266 -8.148 -27.547 1 95.69 82 GLN B C 1
ATOM 1823 O O . GLN B 1 82 ? 9.406 -7.438 -27.016 1 95.69 82 GLN B O 1
ATOM 1828 N N . ALA B 1 83 ? 10.648 -8.031 -28.797 1 91.38 83 ALA B N 1
ATOM 1829 C CA . ALA B 1 83 ? 10.062 -6.98 -29.641 1 91.38 83 ALA B CA 1
ATOM 1830 C C . ALA B 1 83 ? 8.57 -7.234 -29.875 1 91.38 83 ALA B C 1
ATOM 1832 O O . ALA B 1 83 ? 8.164 -8.367 -30.141 1 91.38 83 ALA B O 1
ATOM 1833 N N . GLY B 1 84 ? 7.805 -6.262 -29.484 1 84.25 84 GLY B N 1
ATOM 1834 C CA . GLY B 1 84 ? 6.387 -6.301 -29.812 1 84.25 84 GLY B CA 1
ATOM 1835 C C . GLY B 1 84 ? 6.047 -5.527 -31.078 1 84.25 84 GLY B C 1
ATOM 1836 O O . GLY B 1 84 ? 6.742 -5.641 -32.094 1 84.25 84 GLY B O 1
ATOM 1837 N N . VAL B 1 85 ? 4.926 -5.004 -31.062 1 80.44 85 VAL B N 1
ATOM 1838 C CA . VAL B 1 85 ? 4.512 -4.195 -32.219 1 80.44 85 VAL B CA 1
ATOM 1839 C C . VAL B 1 85 ? 5.129 -2.801 -32.094 1 80.44 85 VAL B C 1
ATOM 1841 O O . VAL B 1 85 ? 5.043 -2.156 -31.062 1 80.44 85 VAL B O 1
ATOM 1844 N N . GLY B 1 86 ? 5.82 -2.346 -33.188 1 77.94 86 GLY B N 1
ATOM 1845 C CA . GLY B 1 86 ? 6.453 -1.036 -33.156 1 77.94 86 GLY B CA 1
ATOM 1846 C C . GLY B 1 86 ? 7.633 -0.966 -32.219 1 77.94 86 GLY B C 1
ATOM 1847 O O . GLY B 1 86 ? 8.547 -1.786 -32.281 1 77.94 86 GLY B O 1
ATOM 1848 N N . ARG B 1 87 ? 7.617 0.058 -31.375 1 79.25 87 ARG B N 1
ATOM 1849 C CA . ARG B 1 87 ? 8.695 0.296 -30.422 1 79.25 87 ARG B CA 1
ATOM 1850 C C . ARG B 1 87 ? 8.383 -0.333 -29.062 1 79.25 87 ARG B C 1
ATOM 1852 O O . ARG B 1 87 ? 9.156 -0.199 -28.125 1 79.25 87 ARG B O 1
ATOM 1859 N N . GLU B 1 88 ? 7.266 -1.016 -29.109 1 84.31 88 GLU B N 1
ATOM 1860 C CA . GLU B 1 88 ? 6.855 -1.587 -27.828 1 84.31 88 GLU B CA 1
ATOM 1861 C C . GLU B 1 88 ? 7.668 -2.834 -27.5 1 84.31 88 GLU B C 1
ATOM 1863 O O . GLU B 1 88 ? 7.977 -3.637 -28.375 1 84.31 88 GLU B O 1
ATOM 1868 N N . LEU B 1 89 ? 8.117 -2.895 -26.297 1 92.31 89 LEU B N 1
ATOM 1869 C CA . LEU B 1 89 ? 8.797 -4.09 -25.812 1 92.31 89 LEU B CA 1
ATOM 1870 C C . LEU B 1 89 ? 7.863 -4.914 -24.922 1 92.31 89 LEU B C 1
ATOM 1872 O O . LEU B 1 89 ? 7.172 -4.363 -24.062 1 92.31 89 LEU B O 1
ATOM 1876 N N . LYS B 1 90 ? 7.816 -6.168 -25.25 1 96.94 90 LYS B N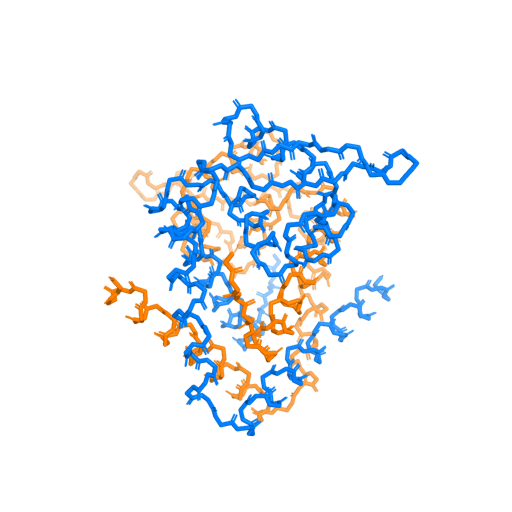 1
ATOM 1877 C CA . LYS B 1 90 ? 7.027 -7.105 -24.453 1 96.94 90 LYS B CA 1
ATOM 1878 C C . LYS B 1 90 ? 7.891 -7.82 -23.422 1 96.94 90 LYS B C 1
ATOM 1880 O O . LYS B 1 90 ? 9.062 -8.102 -23.672 1 96.94 90 LYS B O 1
ATOM 1885 N N . ILE B 1 91 ? 7.27 -8.094 -22.281 1 97.75 91 ILE B N 1
ATOM 1886 C CA . ILE B 1 91 ? 8 -8.703 -21.172 1 97.75 91 ILE B CA 1
ATOM 1887 C C . ILE B 1 91 ? 7.516 -10.133 -20.969 1 97.75 91 ILE B C 1
ATOM 1889 O O . ILE B 1 91 ? 6.312 -10.383 -20.875 1 97.75 91 ILE B O 1
ATOM 1893 N N . TYR B 1 92 ? 8.477 -11.047 -20.906 1 97.75 92 TYR B N 1
ATOM 1894 C CA . TYR B 1 92 ? 8.188 -12.453 -20.688 1 97.75 92 TYR B CA 1
ATOM 1895 C C . TYR B 1 92 ? 9.008 -12.992 -19.516 1 97.75 92 TYR B C 1
ATOM 1897 O O . TYR B 1 92 ? 10.188 -12.656 -19.375 1 97.75 92 TYR B O 1
ATOM 1905 N N . LEU B 1 93 ? 8.336 -13.828 -18.672 1 98.19 93 LEU B N 1
ATOM 1906 C CA . LEU B 1 93 ? 9.109 -14.578 -17.688 1 98.19 93 LEU B CA 1
ATOM 1907 C C . LEU B 1 93 ? 10 -15.617 -18.375 1 98.19 93 LEU B C 1
ATOM 1909 O O . LEU B 1 93 ? 9.562 -16.297 -19.297 1 98.19 93 LEU B O 1
ATOM 1913 N N . THR B 1 94 ? 11.273 -15.695 -17.953 1 98.31 94 THR B N 1
ATOM 1914 C CA . THR B 1 94 ? 12.102 -16.844 -18.312 1 98.31 94 THR B CA 1
ATOM 1915 C C . THR B 1 94 ? 11.688 -18.078 -17.5 1 98.31 94 THR B C 1
ATOM 1917 O O . THR B 1 94 ? 10.773 -18.016 -16.688 1 98.31 94 THR B O 1
ATOM 1920 N N . ALA B 1 95 ? 12.359 -19.219 -17.828 1 98.12 95 ALA B N 1
ATOM 1921 C CA . ALA B 1 95 ? 12.117 -20.406 -17.016 1 98.12 95 ALA B CA 1
ATOM 1922 C C . ALA B 1 95 ? 12.43 -20.141 -15.547 1 98.12 95 ALA B C 1
ATOM 1924 O O . ALA B 1 95 ? 11.688 -20.578 -14.656 1 98.12 95 ALA B O 1
ATOM 1925 N N . LYS B 1 96 ? 13.5 -19.406 -15.336 1 98.12 96 LYS B N 1
ATOM 1926 C CA . LYS B 1 96 ? 13.891 -19 -13.984 1 98.12 96 LYS B CA 1
ATOM 1927 C C . LYS B 1 96 ? 12.828 -18.094 -13.359 1 98.12 96 LYS B C 1
ATOM 1929 O O . LYS B 1 96 ? 12.492 -18.25 -12.18 1 98.12 96 LYS B O 1
ATOM 1934 N N . GLY B 1 97 ? 12.297 -17.141 -14.102 1 98 97 GLY B N 1
ATOM 1935 C CA . GLY B 1 97 ? 11.258 -16.234 -13.633 1 98 97 GLY B CA 1
ATOM 1936 C C . GLY B 1 97 ? 9.961 -16.938 -13.305 1 98 97 GLY B C 1
ATOM 1937 O O . GLY B 1 97 ? 9.312 -16.625 -12.305 1 98 97 GLY B O 1
ATOM 1938 N N . GLU B 1 98 ? 9.617 -17.922 -14.164 1 97.69 98 GLU B N 1
ATOM 1939 C CA . GLU B 1 98 ? 8.406 -18.703 -13.922 1 97.69 98 GLU B CA 1
ATOM 1940 C C . GLU B 1 98 ? 8.516 -19.484 -12.617 1 97.69 98 GLU B C 1
ATOM 1942 O O . GLU B 1 98 ? 7.551 -19.547 -11.852 1 97.69 98 GLU B O 1
ATOM 1947 N N . ALA B 1 99 ? 9.641 -20.094 -12.422 1 97.69 99 ALA B N 1
ATOM 1948 C CA . ALA B 1 99 ? 9.867 -20.844 -11.188 1 97.69 99 ALA B CA 1
ATOM 1949 C C . ALA B 1 99 ? 9.797 -19.922 -9.977 1 97.69 99 ALA B C 1
ATOM 1951 O O . ALA B 1 99 ? 9.195 -20.281 -8.961 1 97.69 99 ALA B O 1
ATOM 1952 N N . LEU B 1 100 ? 10.398 -18.734 -10.102 1 97.5 100 LEU B N 1
ATOM 1953 C CA . LEU B 1 100 ? 10.398 -17.75 -9.023 1 97.5 100 LEU B CA 1
ATOM 1954 C C . LEU B 1 100 ? 8.977 -17.312 -8.68 1 97.5 100 LEU B C 1
ATOM 1956 O O . LEU B 1 100 ? 8.602 -17.281 -7.508 1 97.5 100 LEU B O 1
ATOM 1960 N N . VAL B 1 101 ? 8.172 -17.016 -9.648 1 97.56 101 VAL B N 1
ATOM 1961 C CA . VAL B 1 101 ? 6.805 -16.547 -9.453 1 97.56 101 VAL B CA 1
ATOM 1962 C C . VAL B 1 101 ? 5.961 -17.672 -8.844 1 97.56 101 VAL B C 1
ATOM 1964 O O . VAL B 1 101 ? 5.191 -17.438 -7.914 1 97.56 101 VAL B O 1
ATOM 1967 N N . ARG B 1 102 ? 6.141 -18.859 -9.328 1 96.88 102 ARG B N 1
ATOM 1968 C CA . ARG B 1 102 ? 5.379 -20 -8.844 1 96.88 102 ARG B CA 1
ATOM 1969 C C . ARG B 1 102 ? 5.688 -20.297 -7.379 1 96.88 102 ARG B C 1
ATOM 1971 O O . ARG B 1 102 ? 4.789 -20.625 -6.602 1 96.88 102 ARG B O 1
ATOM 1978 N N . GLU B 1 103 ? 6.906 -20.141 -7.02 1 96.06 103 GLU B N 1
ATOM 1979 C CA . GLU B 1 103 ? 7.352 -20.547 -5.688 1 96.06 103 GLU B CA 1
ATOM 1980 C C . GLU B 1 103 ? 7.172 -19.406 -4.68 1 96.06 103 GLU B C 1
ATOM 1982 O O . GLU B 1 103 ? 6.824 -19.656 -3.521 1 96.06 103 GLU B O 1
ATOM 1987 N N . LYS B 1 104 ? 7.398 -18.172 -5.156 1 96 104 LYS B N 1
ATOM 1988 C CA . LYS B 1 104 ? 7.562 -17.109 -4.18 1 96 104 LYS B CA 1
ATOM 1989 C C . LYS B 1 104 ? 6.383 -16.141 -4.223 1 96 104 LYS B C 1
ATOM 1991 O O . LYS B 1 104 ? 6.059 -15.5 -3.217 1 96 104 LYS B O 1
ATOM 1996 N N . ILE B 1 105 ? 5.715 -15.977 -5.367 1 96.69 105 ILE B N 1
ATOM 1997 C CA . ILE B 1 105 ? 4.699 -14.938 -5.52 1 96.69 105 ILE B CA 1
ATOM 1998 C C . ILE B 1 105 ? 3.309 -15.57 -5.484 1 96.69 105 ILE B C 1
ATOM 2000 O O . ILE B 1 105 ? 2.441 -15.133 -4.719 1 96.69 105 ILE B O 1
ATOM 2004 N N . LEU B 1 106 ? 3.129 -16.641 -6.223 1 96.81 106 LEU B N 1
ATOM 2005 C CA . LEU B 1 106 ? 1.824 -17.266 -6.418 1 96.81 106 LEU B CA 1
ATOM 2006 C C . LEU B 1 106 ? 1.216 -17.672 -5.082 1 96.81 106 LEU B C 1
ATOM 2008 O O . LEU B 1 106 ? 0.039 -17.406 -4.824 1 96.81 106 LEU B O 1
ATOM 2012 N N . PRO B 1 107 ? 2.006 -18.297 -4.168 1 96.25 107 PRO B N 1
ATOM 2013 C CA . PRO B 1 107 ? 1.403 -18.719 -2.898 1 96.25 107 PRO B CA 1
ATOM 2014 C C . PRO B 1 107 ? 0.868 -17.531 -2.094 1 96.25 107 PRO B C 1
ATOM 2016 O O . PRO B 1 107 ? -0.173 -17.641 -1.44 1 96.25 107 PRO B O 1
ATOM 2019 N N . ILE B 1 108 ? 1.556 -16.406 -2.102 1 96.88 108 ILE B N 1
ATOM 2020 C CA . ILE B 1 108 ? 1.136 -15.211 -1.377 1 96.88 108 ILE B CA 1
ATOM 2021 C C . ILE B 1 108 ? -0.159 -14.672 -1.979 1 96.88 108 ILE B C 1
ATOM 2023 O O . ILE B 1 108 ? -1.096 -14.336 -1.251 1 96.88 108 ILE B O 1
ATOM 2027 N N . GLU B 1 109 ? -0.215 -14.594 -3.324 1 96.5 109 GLU B N 1
ATOM 2028 C CA . GLU B 1 109 ? -1.394 -14.094 -4.023 1 96.5 109 GLU B CA 1
ATOM 2029 C C . GLU B 1 109 ? -2.609 -14.977 -3.764 1 96.5 109 GLU B C 1
ATOM 2031 O O . GLU B 1 109 ? -3.725 -14.477 -3.611 1 96.5 109 GLU B O 1
ATOM 2036 N N . GLN B 1 110 ? -2.387 -16.266 -3.719 1 96.5 110 GLN B N 1
ATOM 2037 C CA . GLN B 1 110 ? -3.473 -17.219 -3.459 1 96.5 110 GLN B CA 1
ATOM 2038 C C . GLN B 1 110 ? -4.02 -17.047 -2.045 1 96.5 110 GLN B C 1
ATOM 2040 O O . GLN B 1 110 ? -5.234 -17.078 -1.834 1 96.5 110 GLN B O 1
ATOM 2045 N N . VAL B 1 111 ? -3.115 -16.844 -1.149 1 96.19 111 VAL B N 1
ATOM 2046 C CA . VAL B 1 111 ? -3.514 -16.656 0.242 1 96.19 111 VAL B CA 1
ATOM 2047 C C . VAL B 1 111 ? -4.273 -15.352 0.39 1 96.19 111 VAL B C 1
ATOM 2049 O O . VAL B 1 111 ? -5.258 -15.273 1.129 1 96.19 111 VAL B O 1
ATOM 2052 N N . GLU B 1 112 ? -3.781 -14.328 -0.26 1 97.25 112 GLU B N 1
ATOM 2053 C CA . GLU B 1 112 ? -4.465 -13.039 -0.169 1 97.25 112 GLU B CA 1
ATOM 2054 C C . GLU B 1 112 ? -5.855 -13.109 -0.8 1 97.25 112 GLU B C 1
ATOM 2056 O O . GLU B 1 112 ? -6.801 -12.5 -0.299 1 97.25 112 GLU B O 1
ATOM 2061 N N . ASN B 1 113 ? -6.047 -13.859 -1.907 1 97.62 113 ASN B N 1
ATOM 2062 C CA . ASN B 1 113 ? -7.363 -14.109 -2.488 1 97.62 113 ASN B CA 1
ATOM 2063 C C . ASN B 1 113 ? -8.32 -14.703 -1.465 1 97.62 113 ASN B C 1
ATOM 2065 O O . ASN B 1 113 ? -9.492 -14.312 -1.397 1 97.62 113 ASN B O 1
ATOM 2069 N N . LYS B 1 114 ? -7.801 -15.641 -0.703 1 97.25 114 LYS B N 1
ATOM 2070 C CA . LYS B 1 114 ? -8.633 -16.344 0.271 1 97.25 114 LYS B CA 1
ATOM 2071 C C . LYS B 1 114 ? -9.18 -15.383 1.321 1 97.25 114 LYS B C 1
ATOM 2073 O O . LYS B 1 114 ? -10.289 -15.578 1.83 1 97.25 114 LYS B O 1
ATOM 2078 N N . VAL B 1 115 ? -8.422 -14.352 1.696 1 97.62 115 VAL B N 1
ATOM 2079 C CA . VAL B 1 115 ? -8.859 -13.352 2.666 1 97.62 115 VAL B CA 1
ATOM 2080 C C . VAL B 1 115 ? -10.18 -12.734 2.205 1 97.62 115 VAL B C 1
ATOM 2082 O O . VAL B 1 115 ? -11.117 -12.602 2.99 1 97.62 115 VAL B O 1
ATOM 2085 N N . PHE B 1 116 ? -10.297 -12.359 0.916 1 97.44 116 PHE B N 1
ATOM 2086 C CA . PHE B 1 116 ? -11.484 -11.703 0.399 1 97.44 116 PHE B CA 1
ATOM 2087 C C . PHE B 1 116 ? -12.594 -12.719 0.126 1 97.44 116 PHE B C 1
ATOM 2089 O O . PHE B 1 116 ? -13.773 -12.398 0.225 1 97.44 116 PHE B O 1
ATOM 2096 N N . GLU B 1 117 ? -12.172 -13.992 -0.175 1 97.25 117 GLU B N 1
ATOM 2097 C CA . GLU B 1 117 ? -13.156 -15.055 -0.344 1 97.25 117 GLU B CA 1
ATOM 2098 C C . GLU B 1 117 ? -13.922 -15.312 0.954 1 97.25 117 GLU B C 1
ATOM 2100 O O . GLU B 1 117 ? -15.07 -15.758 0.927 1 97.25 117 GLU B O 1
ATOM 2105 N N . GLU B 1 118 ? -13.297 -14.969 2.062 1 97.25 118 GLU B N 1
ATOM 2106 C CA . GLU B 1 118 ? -13.898 -15.234 3.367 1 97.25 118 GLU B CA 1
ATOM 2107 C C . GLU B 1 118 ? -14.711 -14.031 3.852 1 97.25 118 GLU B C 1
ATOM 2109 O O . GLU B 1 118 ? -15.367 -14.102 4.891 1 97.25 118 GLU B O 1
ATOM 2114 N N . MET B 1 119 ? -14.703 -12.93 3.16 1 97.69 119 MET B N 1
ATOM 2115 C CA . MET B 1 119 ? -15.539 -11.773 3.453 1 97.69 119 MET B CA 1
ATOM 2116 C C . MET B 1 119 ? -16.906 -11.906 2.775 1 97.69 119 MET B C 1
ATOM 2118 O O . MET B 1 119 ? -17.016 -12.516 1.711 1 97.69 119 MET B O 1
ATOM 2122 N N . THR B 1 120 ? -17.953 -11.344 3.293 1 98 120 THR B N 1
ATOM 2123 C CA . THR B 1 120 ? -19.281 -11.336 2.691 1 98 120 THR B CA 1
ATOM 2124 C C . THR B 1 120 ? -19.344 -10.336 1.54 1 98 120 THR B C 1
ATOM 2126 O O . THR B 1 120 ? -18.516 -9.445 1.437 1 98 120 THR B O 1
ATOM 2129 N N . GLU B 1 121 ? -20.359 -10.492 0.768 1 97.56 121 GLU B N 1
ATOM 2130 C CA . GLU B 1 121 ? -20.578 -9.555 -0.329 1 97.56 121 GLU B CA 1
ATOM 2131 C C . GLU B 1 121 ? -20.797 -8.133 0.193 1 97.56 121 GLU B C 1
ATOM 2133 O O . GLU B 1 121 ? -20.328 -7.168 -0.415 1 97.56 121 GLU B O 1
ATOM 2138 N N . LYS B 1 122 ? -21.484 -8.062 1.277 1 98.12 122 LYS B N 1
ATOM 2139 C CA . LYS B 1 122 ? -21.719 -6.762 1.894 1 98.12 122 LYS B CA 1
ATOM 2140 C C . LYS B 1 122 ? -20.406 -6.129 2.348 1 98.12 122 LYS B C 1
ATOM 2142 O O . LYS B 1 122 ? -20.188 -4.93 2.162 1 98.12 122 LYS B O 1
ATOM 2147 N N . GLU B 1 123 ? -19.484 -6.906 2.912 1 98.25 123 GLU B N 1
ATOM 2148 C CA . GLU B 1 123 ? -18.188 -6.41 3.34 1 98.25 123 GLU B CA 1
ATOM 2149 C C . GLU B 1 123 ? -17.344 -5.969 2.145 1 98.25 123 GLU B C 1
ATOM 2151 O O . GLU B 1 123 ? -16.641 -4.961 2.215 1 98.25 123 GLU B O 1
ATOM 2156 N N . HIS B 1 124 ? -17.484 -6.734 0.985 1 98.38 124 HIS B N 1
ATOM 2157 C CA . HIS B 1 124 ? -16.797 -6.371 -0.251 1 98.38 124 HIS B CA 1
ATOM 2158 C C . HIS B 1 124 ? -17.203 -4.973 -0.714 1 98.38 124 HIS B C 1
ATOM 2160 O O . HIS B 1 124 ? -16.344 -4.129 -0.979 1 98.38 124 HIS B O 1
ATOM 2166 N N . GLN B 1 125 ? -18.469 -4.754 -0.735 1 98.19 125 GLN B N 1
ATOM 2167 C CA . GLN B 1 125 ? -19 -3.488 -1.227 1 98.19 125 GLN B CA 1
ATOM 2168 C C . GLN B 1 125 ? -18.625 -2.336 -0.302 1 98.19 125 GLN B C 1
ATOM 2170 O O . GLN B 1 125 ? -18.25 -1.26 -0.766 1 98.19 125 GLN B O 1
ATOM 2175 N N . GLU B 1 126 ? -18.672 -2.588 0.964 1 98.19 126 GLU B N 1
ATOM 2176 C CA . GLU B 1 126 ? -18.469 -1.527 1.944 1 98.19 126 GLU B CA 1
ATOM 2177 C C . GLU B 1 126 ? -17 -1.121 2.006 1 98.19 126 GLU B C 1
ATOM 2179 O O . GLU B 1 126 ? -16.672 0.065 2.111 1 98.19 126 GLU B O 1
ATOM 2184 N N . ILE B 1 127 ? -16.094 -2.092 1.981 1 98.44 127 ILE B N 1
ATOM 2185 C CA . ILE B 1 127 ? -14.68 -1.754 2.08 1 98.44 127 ILE B CA 1
ATOM 2186 C C . ILE B 1 127 ? -14.25 -0.945 0.855 1 98.44 127 ILE B C 1
ATOM 2188 O O . ILE B 1 127 ? -13.539 0.051 0.979 1 98.44 127 ILE B O 1
ATOM 2192 N N . LEU B 1 128 ? -14.734 -1.304 -0.383 1 98.5 128 LEU B N 1
ATOM 2193 C CA . LEU B 1 128 ? -14.406 -0.567 -1.599 1 98.5 128 LEU B CA 1
ATOM 2194 C C . LEU B 1 128 ? -15.047 0.817 -1.585 1 98.5 128 LEU B C 1
ATOM 2196 O O . LEU B 1 128 ? -14.391 1.811 -1.914 1 98.5 128 LEU B O 1
ATOM 2200 N N . ARG B 1 129 ? -16.312 0.835 -1.142 1 98.56 129 ARG B N 1
ATOM 2201 C CA . ARG B 1 129 ? -17.031 2.1 -1.1 1 98.56 129 ARG B CA 1
ATOM 2202 C C . ARG B 1 129 ? -16.344 3.096 -0.17 1 98.56 129 ARG B C 1
ATOM 2204 O O . ARG B 1 129 ? -16.156 4.258 -0.529 1 98.56 129 ARG B O 1
ATOM 2211 N N . LEU B 1 130 ? -15.961 2.662 1.002 1 98.62 130 LEU B N 1
ATOM 2212 C CA . LEU B 1 130 ? -15.43 3.551 2.029 1 98.62 130 LEU B CA 1
ATOM 2213 C C . LEU B 1 130 ? -14.016 4 1.681 1 98.62 130 LEU B C 1
ATOM 2215 O O . LEU B 1 130 ? -13.664 5.164 1.886 1 98.62 130 LEU B O 1
ATOM 2219 N N . VAL B 1 131 ? -13.172 3.104 1.137 1 98.31 131 VAL B N 1
ATOM 2220 C CA . VAL B 1 131 ? -11.812 3.475 0.75 1 98.31 131 VAL B CA 1
ATOM 2221 C C . VAL B 1 131 ? -11.859 4.422 -0.447 1 98.31 131 VAL B C 1
ATOM 2223 O O . VAL B 1 131 ? -11.102 5.395 -0.507 1 98.31 131 VAL B O 1
ATOM 2226 N N . GLU B 1 132 ? -12.758 4.137 -1.368 1 98.44 132 GLU B N 1
ATOM 2227 C CA . GLU B 1 132 ? -12.938 5.031 -2.508 1 98.44 132 GLU B CA 1
ATOM 2228 C C . GLU B 1 132 ? -13.438 6.402 -2.059 1 98.44 132 GLU B C 1
ATOM 2230 O O . GLU B 1 132 ? -13.008 7.43 -2.59 1 98.44 132 GLU B O 1
ATOM 2235 N N . LYS B 1 133 ? -14.398 6.398 -1.145 1 98.5 133 LYS B N 1
ATOM 2236 C CA . LYS B 1 133 ? -14.906 7.648 -0.594 1 98.5 133 LYS B CA 1
ATOM 2237 C C . LYS B 1 133 ? -13.781 8.477 0.026 1 98.5 133 LYS B C 1
ATOM 2239 O O . LYS B 1 133 ? -13.695 9.688 -0.203 1 98.5 133 LYS B O 1
ATOM 2244 N N . TYR B 1 134 ? -12.914 7.816 0.794 1 98.31 134 TYR B N 1
ATOM 2245 C CA . TYR B 1 134 ? -11.758 8.484 1.384 1 98.31 134 TYR B CA 1
ATOM 2246 C C . TYR B 1 134 ? -10.867 9.086 0.305 1 98.31 134 TYR B C 1
ATOM 2248 O O . TYR B 1 134 ? -10.539 10.273 0.35 1 98.31 134 TYR B O 1
ATOM 2256 N N . LEU B 1 135 ? -10.484 8.273 -0.676 1 97.94 135 LEU B N 1
ATOM 2257 C CA . LEU B 1 135 ? -9.555 8.688 -1.724 1 97.94 135 LEU B CA 1
ATOM 2258 C C . LEU B 1 135 ? -10.125 9.867 -2.51 1 97.94 135 LEU B C 1
ATOM 2260 O O . LEU B 1 135 ? -9.438 10.867 -2.719 1 97.94 135 LEU B O 1
ATOM 2264 N N . THR B 1 136 ? -11.383 9.727 -2.918 1 98.06 136 THR B N 1
ATOM 2265 C CA . THR B 1 136 ? -12.023 10.75 -3.744 1 98.06 136 THR B CA 1
ATOM 2266 C C . THR B 1 136 ? -12.141 12.062 -2.98 1 98.06 136 THR B C 1
ATOM 2268 O O . THR B 1 136 ? -11.852 13.133 -3.521 1 98.06 136 THR B O 1
ATOM 2271 N N . SER B 1 137 ? -12.586 12 -1.725 1 98.06 137 SER B N 1
ATOM 2272 C CA . SER B 1 137 ? -12.734 13.195 -0.895 1 98.06 137 SER B CA 1
ATOM 2273 C C . SER B 1 137 ? -11.383 13.852 -0.634 1 98.06 137 SER B C 1
ATOM 2275 O O . SER B 1 137 ? -11.25 15.078 -0.741 1 98.06 137 SER B O 1
ATOM 2277 N N . PHE B 1 138 ? -10.359 13.031 -0.293 1 97.81 138 PHE B N 1
ATOM 2278 C CA . PHE B 1 138 ? -9.031 13.562 -0.013 1 97.81 138 PHE B CA 1
ATOM 2279 C C . PHE B 1 138 ? -8.438 14.219 -1.254 1 97.81 138 PHE B C 1
ATOM 2281 O O . PHE B 1 138 ? -7.93 15.336 -1.188 1 97.81 138 PHE B O 1
ATOM 2288 N N . ARG B 1 139 ? -8.516 13.594 -2.373 1 97.06 139 ARG B N 1
ATOM 2289 C CA . ARG B 1 139 ? -8.031 14.141 -3.635 1 97.06 139 ARG B CA 1
ATOM 2290 C C . ARG B 1 139 ? -8.695 15.477 -3.941 1 97.06 139 ARG B C 1
ATOM 2292 O O . ARG B 1 139 ? -8.016 16.438 -4.316 1 97.06 139 ARG B O 1
ATOM 2299 N N . SER B 1 140 ? -10.016 15.492 -3.84 1 97.38 140 SER B N 1
ATOM 2300 C CA . SER B 1 140 ? -10.773 16.703 -4.129 1 97.38 140 SER B CA 1
ATOM 2301 C C . SER B 1 140 ? -10.336 17.859 -3.227 1 97.38 140 SER B C 1
ATOM 2303 O O . SER B 1 140 ? -10.164 18.984 -3.691 1 97.38 140 SER B O 1
ATOM 2305 N N . LYS B 1 141 ? -10.133 17.594 -2.002 1 96.56 141 LYS B N 1
ATOM 2306 C CA . LYS B 1 141 ? -9.781 18.625 -1.043 1 96.56 141 LYS B CA 1
ATOM 2307 C C . LYS B 1 141 ? -8.352 19.125 -1.263 1 96.56 141 LYS B C 1
ATOM 2309 O O . LYS B 1 141 ? -8.055 20.297 -1.074 1 96.56 141 LYS B O 1
ATOM 2314 N N . ILE B 1 142 ? -7.48 18.188 -1.643 1 95.94 142 ILE B N 1
ATOM 2315 C CA . ILE B 1 142 ? -6.098 18.562 -1.927 1 95.94 142 ILE B CA 1
ATOM 2316 C C . ILE B 1 142 ? -6.051 19.422 -3.188 1 95.94 142 ILE B C 1
ATOM 2318 O O . ILE B 1 142 ? -5.328 20.422 -3.234 1 95.94 142 ILE B O 1
ATOM 2322 N N . GLU B 1 143 ? -6.793 19.094 -4.18 1 92.69 143 GLU B N 1
ATOM 2323 C CA . GLU B 1 143 ? -6.848 19.844 -5.43 1 92.69 143 GLU B CA 1
ATOM 2324 C C . GLU B 1 143 ? -7.371 21.266 -5.195 1 92.69 143 GLU B C 1
ATOM 2326 O O . GLU B 1 143 ? -7.027 22.188 -5.934 1 92.69 143 GLU B O 1
ATOM 2331 N N . ASN B 1 144 ? -8.18 21.453 -4.129 1 89.44 144 ASN B N 1
ATOM 2332 C CA . ASN B 1 144 ? -8.789 22.734 -3.84 1 89.44 144 ASN B CA 1
ATOM 2333 C C . ASN B 1 144 ? -8.016 23.5 -2.773 1 89.44 144 ASN B C 1
ATOM 2335 O O . ASN B 1 144 ? -8.477 24.547 -2.289 1 89.44 144 ASN B O 1
ATOM 2339 N N . LEU B 1 145 ? -6.922 22.953 -2.281 1 85.5 145 LEU B N 1
ATOM 2340 C CA . LEU B 1 145 ? -6.102 23.625 -1.277 1 85.5 145 LEU B CA 1
ATOM 2341 C C . LEU B 1 145 ? -5.277 24.734 -1.904 1 85.5 145 LEU B C 1
ATOM 2343 O O . LEU B 1 145 ? -5.102 25.797 -1.301 1 85.5 145 LEU B O 1
#